Protein AF-A0AAD5RFA2-F1 (afdb_monomer_lite)

Radius of gyration: 20.71 Å; chains: 1; bounding box: 49×54×51 Å

Foldseek 3Di:
DKPDPCVVVVVVVVVVVCVVVVHDDDDQDHAFPVLQVQLVVCVVPVVSFDSHLVGVLCVVQVVLVVVDVVQDPDPQDPDQLEEEEEEQLMSSLVSVVVSVVSHPPRNHHYNYDNNHDDRNDQFFDVNCVPVQFAGPPCQQFDQPHWYWGAHRSRPAIKIWGDPDNRGRGIDTCHPVNVVVVVVVVVVVVCVLVVVPDPDDDDDDDDDPDDDDD

InterPro domains:
  IPR016055 Alpha-D-phosphohexomutase, alpha/beta/alpha I/II/III [SSF53738] (1-69)
  IPR016055 Alpha-D-phosphohexomutase, alpha/beta/alpha I/II/III [SSF53738] (56-162)
  IPR049023 Phosphoacetylglucosamine mutase AMG1, domain II [PF21405] (51-157)

Secondary structure (DSSP, 8-state):
--S-TTHHHHHHHHHHHHHHTT-------S--HHHHHHHHHHHH-GGG--SSHHHHHHHHHHHHHHHHHHH---TT-----EEEEE-TTSTHHHHHHHHHTTSPTTS-EEEEES-SSSTTSS-SHHHHHHH-BPPTT-TT--TT--EEEE-TTS--EEEEEESSTT--BEEEE-HHHHHHHHHHHHHHHHHHTTTT-SS--------------

Structure (mmCIF, N/CA/C/O backbone):
data_AF-A0AAD5RFA2-F1
#
_entry.id   AF-A0AAD5RFA2-F1
#
loop_
_atom_site.group_PDB
_atom_site.id
_atom_site.type_symbol
_atom_site.label_atom_id
_atom_site.label_alt_id
_atom_site.label_comp_id
_atom_site.label_asym_id
_atom_site.label_entity_id
_atom_site.label_seq_id
_atom_site.pdbx_PDB_ins_code
_atom_site.Cartn_x
_atom_site.Cartn_y
_atom_site.Cartn_z
_atom_site.occupancy
_atom_site.B_iso_or_equiv
_atom_site.auth_seq_id
_atom_site.auth_comp_id
_atom_site.auth_asym_id
_atom_site.auth_atom_id
_atom_site.pdbx_PDB_model_num
ATOM 1 N N . MET A 1 1 ? 8.598 1.350 -11.157 1.00 90.62 1 MET A N 1
ATOM 2 C CA . MET A 1 1 ? 9.344 2.364 -10.379 1.00 90.62 1 MET A CA 1
ATOM 3 C C . MET A 1 1 ? 8.394 3.064 -9.420 1.00 90.62 1 MET A C 1
ATOM 5 O O . MET A 1 1 ? 7.189 3.014 -9.661 1.00 90.62 1 MET A O 1
ATOM 9 N N . ASP A 1 2 ? 8.929 3.699 -8.378 1.00 91.88 2 ASP A N 1
ATOM 10 C CA . ASP A 1 2 ? 8.192 4.628 -7.512 1.00 91.88 2 ASP A CA 1
ATOM 11 C C . ASP A 1 2 ? 8.105 6.034 -8.152 1.00 91.88 2 ASP A C 1
ATOM 13 O O . ASP A 1 2 ? 8.408 6.203 -9.335 1.00 91.88 2 ASP A O 1
ATOM 17 N N . SER A 1 3 ? 7.661 7.038 -7.390 1.00 91.94 3 SER A N 1
ATOM 18 C CA . SER A 1 3 ? 7.464 8.421 -7.849 1.00 91.94 3 SER A CA 1
ATOM 19 C C . SER A 1 3 ? 8.717 9.309 -7.800 1.00 91.94 3 SER A C 1
ATOM 21 O O . SER A 1 3 ? 8.601 10.523 -7.967 1.00 91.94 3 SER A O 1
ATOM 23 N N . ARG A 1 4 ? 9.919 8.759 -7.578 1.00 93.06 4 ARG A N 1
ATOM 24 C CA . ARG A 1 4 ? 11.151 9.567 -7.522 1.00 93.06 4 ARG A CA 1
ATOM 25 C C . ARG A 1 4 ? 11.485 10.194 -8.875 1.00 93.06 4 ARG A C 1
ATOM 27 O O . ARG A 1 4 ? 11.392 9.542 -9.913 1.00 93.06 4 ARG A O 1
ATOM 34 N N . GLU A 1 5 ? 12.009 11.420 -8.844 1.00 92.00 5 GLU A N 1
ATOM 35 C CA . GLU A 1 5 ? 12.438 12.167 -10.039 1.00 92.00 5 GLU A CA 1
ATOM 36 C C . GLU A 1 5 ? 13.518 11.431 -10.850 1.00 92.00 5 GLU A C 1
ATOM 38 O O . GLU A 1 5 ? 13.501 11.446 -12.078 1.00 92.00 5 GLU A O 1
ATOM 43 N N . SER A 1 6 ? 14.429 10.717 -10.181 1.00 93.88 6 SER A N 1
ATOM 44 C CA . SER A 1 6 ? 15.468 9.916 -10.841 1.00 93.88 6 SER A CA 1
ATOM 45 C C . SER A 1 6 ? 14.949 8.613 -11.466 1.00 93.88 6 SER A C 1
ATOM 47 O O . SER A 1 6 ? 15.670 7.978 -12.240 1.00 93.88 6 SER A O 1
ATOM 49 N N . GLY A 1 7 ? 13.711 8.208 -11.163 1.00 93.06 7 GLY A N 1
ATOM 50 C CA . GLY A 1 7 ? 13.114 6.941 -11.585 1.00 93.06 7 GLY A CA 1
ATOM 51 C C . GLY A 1 7 ? 13.158 6.700 -13.100 1.00 93.06 7 GLY A C 1
ATOM 52 O O . GLY A 1 7 ? 13.679 5.661 -13.515 1.00 93.06 7 GLY A O 1
ATOM 53 N N . PRO A 1 8 ? 12.685 7.639 -13.946 1.00 93.75 8 PRO A N 1
ATOM 54 C CA . PRO A 1 8 ? 12.735 7.496 -15.401 1.00 93.75 8 PRO A CA 1
ATOM 55 C C . PRO A 1 8 ? 14.154 7.285 -15.943 1.00 93.75 8 PRO A C 1
ATOM 57 O O . PRO A 1 8 ? 14.366 6.419 -16.789 1.00 93.75 8 PRO A O 1
ATOM 60 N N . HIS A 1 9 ? 15.136 8.029 -15.426 1.00 95.44 9 HIS A N 1
ATOM 61 C CA . HIS A 1 9 ? 16.527 7.917 -15.869 1.00 95.44 9 HIS A CA 1
ATOM 62 C C . HIS A 1 9 ? 17.132 6.552 -15.511 1.00 95.44 9 HIS A C 1
ATOM 64 O O . HIS A 1 9 ? 17.751 5.902 -16.352 1.00 95.44 9 HIS A O 1
ATOM 70 N N . LEU A 1 10 ? 16.909 6.081 -14.279 1.00 95.94 10 LEU A N 1
ATOM 71 C CA . LEU A 1 10 ? 17.396 4.774 -13.831 1.00 95.94 10 LEU A CA 1
ATOM 72 C C . LEU A 1 10 ? 16.722 3.617 -14.575 1.00 95.94 10 LEU A C 1
ATOM 74 O O . LEU A 1 10 ? 17.365 2.609 -14.866 1.00 95.94 10 LEU A O 1
ATOM 78 N N . MET A 1 11 ? 15.442 3.762 -14.915 1.00 94.19 11 MET A N 1
ATOM 79 C CA . MET A 1 11 ? 14.722 2.773 -15.711 1.00 94.19 11 MET A CA 1
ATOM 80 C C . MET A 1 11 ? 15.290 2.662 -17.126 1.00 94.19 11 MET A C 1
ATOM 82 O O . MET A 1 11 ? 15.461 1.554 -17.627 1.00 94.19 11 MET A O 1
ATOM 86 N N . GLU A 1 12 ? 15.623 3.792 -17.744 1.00 94.12 12 GLU A N 1
ATOM 87 C CA . GLU A 1 12 ? 16.235 3.824 -19.070 1.00 94.12 12 GLU A CA 1
ATOM 88 C C . GLU A 1 12 ? 17.640 3.206 -19.062 1.00 94.12 12 GLU A C 1
ATOM 90 O O . GLU A 1 12 ? 17.985 2.417 -19.942 1.00 94.12 12 GLU A O 1
ATOM 95 N N . ALA A 1 13 ? 18.430 3.469 -18.018 1.00 95.81 13 ALA A N 1
ATOM 96 C CA . ALA A 1 13 ? 19.723 2.814 -17.832 1.00 95.81 13 ALA A CA 1
ATOM 97 C C . ALA A 1 13 ? 19.581 1.285 -17.676 1.00 95.81 13 ALA A C 1
ATOM 99 O O . ALA A 1 13 ? 20.324 0.523 -18.299 1.00 95.81 13 ALA A O 1
ATOM 100 N N . ALA A 1 14 ? 18.601 0.820 -16.891 1.00 95.00 14 ALA A N 1
ATOM 101 C CA . ALA A 1 14 ? 18.314 -0.607 -16.736 1.00 95.00 14 ALA A CA 1
ATOM 102 C C . ALA A 1 14 ? 17.855 -1.253 -18.056 1.00 95.00 14 ALA A C 1
ATOM 104 O O . ALA A 1 14 ? 18.281 -2.363 -18.381 1.00 95.00 14 ALA A O 1
ATOM 105 N N . ARG A 1 15 ? 17.036 -0.537 -18.839 1.00 95.06 15 ARG A N 1
ATOM 106 C CA . ARG A 1 15 ? 16.590 -0.934 -20.181 1.00 95.06 15 ARG A CA 1
ATOM 107 C C . ARG A 1 15 ? 17.779 -1.156 -21.114 1.00 95.06 15 ARG A C 1
ATOM 109 O O . ARG A 1 15 ? 17.914 -2.238 -21.680 1.00 95.06 15 ARG A O 1
ATOM 116 N N . ALA A 1 16 ? 18.666 -0.167 -21.216 1.00 96.06 16 ALA A N 1
ATOM 117 C CA . ALA A 1 16 ? 19.859 -0.239 -22.056 1.00 96.06 16 ALA A CA 1
ATOM 118 C C . ALA A 1 16 ? 20.776 -1.412 -21.659 1.00 96.06 16 ALA A C 1
ATOM 120 O O . ALA A 1 16 ? 21.293 -2.120 -22.523 1.00 96.06 16 ALA A O 1
ATOM 121 N N . GLY A 1 17 ? 20.935 -1.665 -20.354 1.00 97.12 17 GLY A N 1
ATOM 122 C CA . GLY A 1 17 ? 21.684 -2.820 -19.853 1.00 97.12 17 GLY A CA 1
ATOM 123 C C . GLY A 1 17 ? 21.062 -4.163 -20.253 1.00 97.12 17 GLY A C 1
ATOM 124 O O . GLY A 1 17 ? 21.775 -5.056 -20.708 1.00 97.12 17 GLY A O 1
ATOM 125 N N . ALA A 1 18 ? 19.739 -4.309 -20.133 1.00 96.25 18 ALA A N 1
ATOM 126 C CA . ALA A 1 18 ? 19.036 -5.529 -20.537 1.00 96.25 18 ALA A CA 1
ATOM 127 C C . ALA A 1 18 ? 19.159 -5.795 -22.048 1.00 96.25 18 ALA A C 1
ATOM 129 O O . ALA A 1 18 ? 19.391 -6.935 -22.454 1.00 96.25 18 ALA A O 1
ATOM 130 N N . GLU A 1 19 ? 19.068 -4.744 -22.868 1.00 95.88 19 GLU A N 1
ATOM 131 C CA . GLU A 1 19 ? 19.229 -4.831 -24.324 1.00 95.88 19 GLU A CA 1
ATOM 132 C C . GLU A 1 19 ? 20.629 -5.273 -24.730 1.00 95.88 19 GLU A C 1
ATOM 134 O O . GLU A 1 19 ? 20.769 -6.166 -25.564 1.00 95.88 19 GLU A O 1
ATOM 139 N N . LEU A 1 20 ? 21.660 -4.714 -24.093 1.00 97.38 20 LEU A N 1
ATOM 140 C CA . LEU A 1 20 ? 23.050 -5.091 -24.347 1.00 97.38 20 LEU A CA 1
ATOM 141 C C . LEU A 1 20 ? 23.318 -6.570 -24.027 1.00 97.38 20 LEU A C 1
ATOM 143 O O . LEU A 1 20 ? 24.134 -7.210 -24.686 1.00 97.38 20 LEU A O 1
ATOM 147 N N . MET A 1 21 ? 22.596 -7.126 -23.053 1.00 96.94 21 MET A N 1
ATOM 148 C CA . MET A 1 21 ? 22.679 -8.536 -22.667 1.00 96.94 21 MET A CA 1
ATOM 149 C C . MET A 1 21 ? 21.740 -9.452 -23.472 1.00 96.94 21 MET A C 1
ATOM 151 O O . MET A 1 21 ? 21.732 -10.661 -23.244 1.00 96.94 21 MET A O 1
ATOM 155 N N . GLY A 1 22 ? 20.927 -8.909 -24.386 1.00 96.44 22 GLY A N 1
ATOM 156 C CA . GLY A 1 22 ? 19.940 -9.676 -25.153 1.00 96.44 22 GLY A CA 1
ATOM 157 C C . GLY A 1 22 ? 18.809 -10.269 -24.301 1.00 96.44 22 GLY A C 1
ATOM 158 O O . GLY A 1 22 ? 18.196 -11.266 -24.688 1.00 96.44 22 GLY A O 1
ATOM 159 N N . VAL A 1 23 ? 18.534 -9.690 -23.127 1.00 96.62 23 VAL A N 1
ATOM 160 C CA . VAL A 1 23 ? 17.511 -10.173 -22.190 1.00 96.62 23 VAL A CA 1
ATOM 161 C C . VAL A 1 23 ? 16.176 -9.487 -22.475 1.00 96.62 23 VAL A C 1
ATOM 163 O O . VAL A 1 23 ? 16.097 -8.267 -22.605 1.00 96.62 23 VAL A O 1
ATOM 166 N N . ARG A 1 24 ? 15.094 -10.273 -22.537 1.00 94.19 24 ARG A N 1
ATOM 167 C CA . ARG A 1 24 ? 13.733 -9.729 -22.649 1.00 94.19 24 ARG A CA 1
ATOM 168 C C . ARG A 1 24 ? 13.340 -9.027 -21.352 1.00 94.19 24 ARG A C 1
ATOM 170 O O . ARG A 1 24 ? 13.506 -9.592 -20.274 1.00 94.19 24 ARG A O 1
ATOM 177 N N . TYR A 1 25 ? 12.762 -7.840 -21.472 1.00 93.25 25 TYR A N 1
ATOM 178 C CA . TYR A 1 25 ? 12.268 -7.054 -20.347 1.00 93.25 25 TYR A CA 1
ATOM 179 C C . TYR A 1 25 ? 10.862 -6.527 -20.636 1.00 93.25 25 TYR A C 1
ATOM 181 O O . TYR A 1 25 ? 10.436 -6.436 -21.786 1.00 93.25 25 TYR A O 1
ATOM 189 N N . GLU A 1 26 ? 10.154 -6.155 -19.575 1.00 93.62 26 GLU A N 1
ATOM 190 C CA . GLU A 1 26 ? 8.859 -5.489 -19.655 1.00 93.62 26 GLU A CA 1
ATOM 191 C C . GLU A 1 26 ? 8.827 -4.316 -18.680 1.00 93.62 26 GLU A C 1
ATOM 193 O O . GLU A 1 26 ? 9.252 -4.429 -17.529 1.00 93.62 26 GLU A O 1
ATOM 198 N N . ASN A 1 27 ? 8.312 -3.185 -19.150 1.00 92.81 27 ASN A N 1
ATOM 199 C CA . ASN A 1 27 ? 8.162 -1.984 -18.349 1.00 92.81 27 ASN A CA 1
ATOM 200 C C . ASN A 1 27 ? 6.706 -1.842 -17.892 1.00 92.81 27 ASN A C 1
ATOM 202 O O . ASN A 1 27 ? 5.809 -1.677 -18.715 1.00 92.81 27 ASN A O 1
ATOM 206 N N . HIS A 1 28 ? 6.487 -1.862 -16.579 1.00 94.31 28 HIS A N 1
ATOM 207 C CA . HIS A 1 28 ? 5.166 -1.678 -15.972 1.00 94.31 28 HIS A CA 1
ATOM 208 C C . HIS A 1 28 ? 4.945 -0.266 -15.393 1.00 94.31 28 HIS A C 1
ATOM 210 O O . HIS A 1 28 ? 3.941 -0.014 -14.732 1.00 94.31 28 HIS A O 1
ATOM 216 N N . GLY A 1 29 ? 5.867 0.671 -15.635 1.00 94.00 29 GLY A N 1
ATOM 217 C CA . GLY A 1 29 ? 5.733 2.073 -15.245 1.00 94.00 29 GLY A CA 1
ATOM 218 C C . GLY A 1 29 ? 5.739 2.299 -13.730 1.00 94.00 29 GLY A C 1
ATOM 219 O O . GLY A 1 29 ? 6.558 1.733 -12.998 1.00 94.00 29 GLY A O 1
ATOM 220 N N . LEU A 1 30 ? 4.854 3.188 -13.269 1.00 95.81 30 LEU A N 1
ATOM 221 C CA . LEU A 1 30 ? 4.674 3.519 -11.854 1.00 95.81 30 LEU A CA 1
ATOM 222 C C . LEU A 1 30 ? 3.892 2.414 -11.149 1.00 95.81 30 LEU A C 1
ATOM 224 O O . LEU A 1 30 ? 2.744 2.174 -11.511 1.00 95.81 30 LEU A O 1
ATOM 228 N N . LEU A 1 31 ? 4.470 1.800 -10.121 1.00 97.56 31 LEU A N 1
ATOM 229 C CA . LEU A 1 31 ? 3.855 0.751 -9.303 1.00 97.56 31 LEU A CA 1
ATOM 230 C C . LEU A 1 31 ? 4.336 0.876 -7.859 1.00 97.56 31 LEU A C 1
ATOM 232 O O . LEU A 1 31 ? 5.453 1.337 -7.630 1.00 97.56 31 LEU A O 1
ATOM 236 N N . THR A 1 32 ? 3.529 0.414 -6.906 1.00 98.38 32 THR A N 1
ATOM 237 C CA . THR A 1 32 ? 4.051 0.105 -5.567 1.00 98.38 32 THR A CA 1
ATOM 238 C C . THR A 1 32 ? 4.997 -1.097 -5.637 1.00 98.38 32 THR A C 1
ATOM 240 O O . THR A 1 32 ? 4.903 -1.928 -6.553 1.00 98.38 32 THR A O 1
ATOM 243 N N . THR A 1 33 ? 5.882 -1.242 -4.652 1.00 98.38 33 THR A N 1
ATOM 244 C CA . THR A 1 33 ? 6.754 -2.425 -4.555 1.00 98.38 33 THR A CA 1
ATOM 245 C C . THR A 1 33 ? 5.942 -3.734 -4.480 1.00 98.38 33 THR A C 1
ATOM 247 O O . THR A 1 33 ? 6.222 -4.652 -5.263 1.00 98.38 33 THR A O 1
ATOM 250 N N . PRO A 1 34 ? 4.854 -3.831 -3.681 1.00 98.50 34 PRO A N 1
ATOM 251 C CA . PRO A 1 34 ? 3.978 -5.007 -3.684 1.00 98.50 34 PRO A CA 1
ATOM 252 C C . PRO A 1 34 ? 3.315 -5.316 -5.035 1.00 98.50 34 PRO A C 1
ATOM 254 O O . PRO A 1 34 ? 3.185 -6.489 -5.392 1.00 98.50 34 PRO A O 1
ATOM 257 N N . GLN A 1 35 ? 2.917 -4.302 -5.814 1.00 98.56 35 GLN A N 1
ATOM 258 C CA . GLN A 1 35 ? 2.332 -4.513 -7.145 1.00 98.56 35 GLN A CA 1
ATOM 259 C C . GLN A 1 35 ? 3.342 -5.144 -8.114 1.00 98.56 35 GLN A C 1
ATOM 261 O O . GLN A 1 35 ? 2.993 -6.069 -8.850 1.00 98.56 35 GLN A O 1
ATOM 266 N N . LEU A 1 36 ? 4.603 -4.694 -8.093 1.00 98.31 36 LEU A N 1
ATOM 267 C CA . LEU A 1 36 ? 5.657 -5.293 -8.916 1.00 98.31 36 LEU A CA 1
ATOM 268 C C . LEU A 1 36 ? 5.912 -6.754 -8.515 1.00 98.31 36 LEU A C 1
ATOM 270 O O . LEU A 1 36 ? 5.955 -7.629 -9.381 1.00 98.31 36 LEU A O 1
ATOM 274 N N . HIS A 1 37 ? 6.010 -7.035 -7.211 1.00 98.50 37 HIS A N 1
ATOM 275 C CA . HIS A 1 37 ? 6.161 -8.400 -6.694 1.00 98.50 37 HIS A CA 1
ATOM 276 C C . HIS A 1 37 ? 4.997 -9.312 -7.106 1.00 98.50 37 HIS A C 1
ATOM 278 O O . HIS A 1 37 ? 5.217 -10.462 -7.489 1.00 98.50 37 HIS A O 1
ATOM 284 N N . TYR A 1 38 ? 3.763 -8.802 -7.064 1.00 98.62 38 TYR A N 1
ATOM 285 C CA . TYR A 1 38 ? 2.581 -9.527 -7.522 1.00 98.62 38 TYR A CA 1
ATOM 286 C C . TYR A 1 38 ? 2.683 -9.905 -9.006 1.00 98.62 38 TYR A C 1
ATOM 288 O O . TYR A 1 38 ? 2.518 -11.076 -9.346 1.00 98.62 38 TYR A O 1
ATOM 296 N N . ILE A 1 39 ? 3.012 -8.947 -9.880 1.00 98.56 39 ILE A N 1
ATOM 297 C CA . ILE A 1 39 ? 3.123 -9.183 -11.327 1.00 98.56 39 ILE A CA 1
ATOM 298 C C . ILE A 1 39 ? 4.210 -10.219 -11.623 1.00 98.56 39 ILE A C 1
ATOM 300 O O . ILE A 1 39 ? 3.966 -11.170 -12.367 1.00 98.56 39 ILE A O 1
ATOM 304 N N . VAL A 1 40 ? 5.390 -10.081 -11.008 1.00 98.25 40 VAL A N 1
ATOM 305 C CA . VAL A 1 40 ? 6.489 -11.047 -11.164 1.00 98.25 40 VAL A CA 1
ATOM 306 C C . VAL A 1 40 ? 6.050 -12.442 -10.721 1.00 98.25 40 VAL A C 1
ATOM 308 O O . VAL A 1 40 ? 6.310 -13.416 -11.430 1.00 98.25 40 VAL A O 1
ATOM 311 N N . ARG A 1 41 ? 5.341 -12.559 -9.591 1.00 98.44 41 ARG A N 1
ATOM 312 C CA . ARG A 1 41 ? 4.820 -13.847 -9.123 1.00 98.44 41 ARG A CA 1
ATOM 313 C C . ARG A 1 41 ? 3.825 -14.454 -10.109 1.00 98.44 41 ARG A C 1
ATOM 315 O O . ARG A 1 41 ? 4.005 -15.607 -10.472 1.00 98.44 41 ARG A O 1
ATOM 322 N N . CYS A 1 42 ? 2.834 -13.698 -10.577 1.00 98.31 42 CYS A N 1
ATOM 323 C CA . CYS A 1 42 ? 1.834 -14.193 -11.528 1.00 98.31 42 CYS A CA 1
ATOM 324 C C . CYS A 1 42 ? 2.441 -14.621 -12.873 1.00 98.31 42 CYS A C 1
ATOM 326 O O . CYS A 1 42 ? 1.950 -15.555 -13.498 1.00 98.31 42 CYS A O 1
ATOM 328 N N . LYS A 1 43 ? 3.527 -13.977 -13.323 1.00 97.62 43 LYS A N 1
ATOM 329 C CA . LYS A 1 43 ? 4.236 -14.404 -14.542 1.00 97.62 43 LYS A CA 1
ATOM 330 C C . LYS A 1 43 ? 4.935 -15.750 -14.393 1.00 97.62 43 LYS A C 1
ATOM 332 O O . LYS A 1 43 ? 5.005 -16.501 -15.358 1.00 97.62 43 LYS A O 1
ATOM 337 N N . ASN A 1 44 ? 5.466 -16.036 -13.207 1.00 98.06 44 ASN A N 1
ATOM 338 C CA . ASN A 1 44 ? 6.143 -17.303 -12.921 1.00 98.06 44 ASN A CA 1
ATOM 339 C C . ASN A 1 44 ? 5.167 -18.402 -12.471 1.00 98.06 44 ASN A C 1
ATOM 341 O O . ASN A 1 44 ? 5.450 -19.583 -12.640 1.00 98.06 44 ASN A O 1
ATOM 345 N N . ASP A 1 45 ? 4.020 -18.012 -11.921 1.00 98.06 45 ASP A N 1
ATOM 346 C CA . ASP A 1 45 ? 2.944 -18.891 -11.479 1.00 98.06 45 ASP A CA 1
ATOM 347 C C . ASP A 1 45 ? 1.579 -18.278 -11.849 1.00 98.06 45 ASP A C 1
ATOM 349 O O . ASP A 1 45 ? 0.983 -17.549 -11.045 1.00 98.06 45 ASP A O 1
ATOM 353 N N . PRO A 1 46 ? 1.054 -18.580 -13.054 1.00 96.62 46 PRO A N 1
ATOM 354 C CA . PRO A 1 46 ? -0.242 -18.072 -13.503 1.00 96.62 46 PRO A CA 1
ATOM 355 C C . PRO A 1 46 ? -1.420 -18.508 -12.624 1.00 96.62 46 PRO A C 1
ATOM 357 O O . PRO A 1 46 ? -2.469 -17.868 -12.654 1.00 96.62 46 PRO A O 1
ATOM 360 N N . SER A 1 47 ? -1.269 -19.565 -11.811 1.00 97.56 47 SER A N 1
ATOM 361 C CA . SER A 1 47 ? -2.314 -19.979 -10.864 1.00 97.56 47 SER A CA 1
ATOM 362 C C . SER A 1 47 ? -2.495 -18.977 -9.722 1.00 97.56 47 SER A C 1
ATOM 364 O O . SER A 1 47 ? -3.550 -18.930 -9.087 1.00 97.56 47 SER A O 1
ATOM 366 N N . PHE A 1 48 ? -1.487 -18.130 -9.479 1.00 97.75 48 PHE A N 1
ATOM 367 C CA . PHE A 1 48 ? -1.583 -17.078 -8.484 1.00 97.75 48 PHE A CA 1
ATOM 368 C C . PHE A 1 48 ? -2.542 -15.964 -8.918 1.00 97.75 48 PHE A C 1
ATOM 370 O O . PHE A 1 48 ? -3.182 -15.367 -8.053 1.00 97.75 48 PHE A O 1
ATOM 377 N N . GLY A 1 49 ? -2.675 -15.668 -10.210 1.00 97.50 49 GLY A N 1
ATOM 378 C CA . GLY A 1 49 ? -3.596 -14.645 -10.704 1.00 97.50 49 GLY A CA 1
ATOM 379 C C . GLY A 1 49 ? -3.153 -14.016 -12.019 1.00 97.50 49 GLY A C 1
ATOM 380 O O . GLY A 1 49 ? -2.149 -14.397 -12.616 1.00 97.50 49 GLY A O 1
ATOM 381 N N . GLU A 1 50 ? -3.904 -13.014 -12.466 1.00 98.06 50 GLU A N 1
ATOM 382 C CA . GLU A 1 50 ? -3.580 -12.270 -13.680 1.00 98.06 50 GLU A CA 1
ATOM 383 C C . GLU A 1 50 ? -2.367 -11.358 -13.442 1.00 98.06 50 GLU A C 1
ATOM 385 O O . GLU A 1 50 ? -2.352 -10.580 -12.487 1.00 98.06 50 GLU A O 1
ATOM 390 N N . ALA A 1 51 ? -1.349 -11.440 -14.304 1.00 98.00 51 ALA A N 1
ATOM 391 C CA . ALA A 1 51 ? -0.081 -10.715 -14.182 1.00 98.00 51 ALA A CA 1
ATOM 392 C C . ALA A 1 51 ? -0.156 -9.243 -14.631 1.00 98.00 51 ALA A C 1
ATOM 394 O O . ALA A 1 51 ? 0.701 -8.754 -15.370 1.00 98.00 51 ALA A O 1
ATOM 395 N N . THR A 1 52 ? -1.191 -8.534 -14.191 1.00 97.81 52 THR A N 1
ATOM 396 C CA . THR A 1 52 ? -1.450 -7.133 -14.529 1.00 97.81 52 THR A CA 1
ATOM 397 C C . THR A 1 52 ? -1.728 -6.320 -13.271 1.00 97.81 52 THR A C 1
ATOM 399 O O . THR A 1 52 ? -2.041 -6.856 -12.206 1.00 97.81 52 THR A O 1
ATOM 402 N N . GLU A 1 53 ? -1.635 -4.997 -13.387 1.00 97.56 53 GLU A N 1
ATOM 403 C CA . GLU A 1 53 ? -2.037 -4.100 -12.304 1.00 97.56 53 GLU A CA 1
ATOM 404 C C . GLU A 1 53 ? -3.533 -4.254 -11.966 1.00 97.56 53 GLU A C 1
ATOM 406 O O . GLU A 1 53 ? -3.917 -4.265 -10.799 1.00 97.56 53 GLU A O 1
ATOM 411 N N . MET A 1 54 ? -4.372 -4.459 -12.983 1.00 98.00 54 MET A N 1
ATOM 412 C CA . MET A 1 54 ? -5.797 -4.741 -12.803 1.00 98.00 54 MET A CA 1
ATOM 413 C C . MET A 1 54 ? -6.032 -6.061 -12.067 1.00 98.00 54 MET A C 1
ATOM 415 O O . MET A 1 54 ? -6.854 -6.110 -11.153 1.00 98.00 54 MET A O 1
ATOM 419 N N . GLY A 1 55 ? -5.257 -7.100 -12.392 1.00 98.06 55 GLY A N 1
ATOM 420 C CA . GLY A 1 55 ? -5.274 -8.374 -11.679 1.00 98.06 55 GLY A CA 1
ATOM 421 C C . GLY A 1 55 ? -4.959 -8.225 -10.189 1.00 98.06 55 GLY A C 1
ATOM 422 O O . GLY A 1 55 ? -5.615 -8.853 -9.358 1.00 98.06 55 GLY A O 1
ATOM 423 N N . TYR A 1 56 ? -4.013 -7.346 -9.835 1.00 98.56 56 TYR A N 1
ATOM 424 C CA . TYR A 1 56 ? -3.714 -7.019 -8.438 1.00 98.56 56 TYR A CA 1
ATOM 425 C C . TYR A 1 56 ? -4.936 -6.421 -7.729 1.00 98.56 56 TYR A C 1
ATOM 427 O O . TYR A 1 56 ? -5.321 -6.897 -6.660 1.00 98.56 56 TYR A O 1
ATOM 435 N N . TYR A 1 57 ? -5.574 -5.409 -8.330 1.00 98.31 57 TYR A N 1
ATOM 436 C CA . TYR A 1 57 ? -6.756 -4.771 -7.744 1.00 98.31 57 TYR A CA 1
ATOM 437 C C . TYR A 1 57 ? -7.922 -5.742 -7.583 1.00 98.31 57 TYR A C 1
ATOM 439 O O . TYR A 1 57 ? -8.502 -5.819 -6.497 1.00 98.31 57 TYR A O 1
ATOM 447 N N . ALA A 1 58 ? -8.230 -6.520 -8.622 1.00 97.81 58 ALA A N 1
ATOM 448 C CA . ALA A 1 58 ? -9.291 -7.518 -8.578 1.00 97.81 58 ALA A CA 1
ATOM 449 C C . ALA A 1 58 ? -9.032 -8.538 -7.464 1.00 97.81 58 ALA A C 1
ATOM 451 O O . ALA A 1 58 ? -9.866 -8.719 -6.581 1.00 97.81 58 ALA A O 1
ATOM 452 N N . LYS A 1 59 ? -7.827 -9.120 -7.413 1.00 97.88 59 LYS A N 1
ATOM 453 C CA . LYS A 1 59 ? -7.489 -10.141 -6.417 1.00 97.88 59 LYS A CA 1
ATOM 454 C C . LYS A 1 59 ? -7.617 -9.637 -4.978 1.00 97.88 59 LYS A C 1
ATOM 456 O O . LYS A 1 59 ? -8.182 -10.337 -4.136 1.00 97.88 59 LYS A O 1
ATOM 461 N N . ILE A 1 60 ? -7.077 -8.453 -4.680 1.00 97.56 60 ILE A N 1
ATOM 462 C CA . ILE A 1 60 ? -7.115 -7.894 -3.322 1.00 97.56 60 ILE A CA 1
ATOM 463 C C . ILE A 1 60 ? -8.544 -7.508 -2.932 1.00 97.56 60 ILE A C 1
ATOM 465 O O . ILE A 1 60 ? -8.988 -7.836 -1.831 1.00 97.56 60 ILE A O 1
ATOM 469 N N . THR A 1 61 ? -9.284 -6.849 -3.825 1.00 96.94 61 THR A N 1
ATOM 470 C CA . THR A 1 61 ? -10.648 -6.406 -3.511 1.00 96.94 61 THR A CA 1
ATOM 471 C C . THR A 1 61 ? -11.642 -7.560 -3.432 1.00 96.94 61 THR A C 1
ATOM 473 O O . THR A 1 61 ? -12.504 -7.538 -2.558 1.00 96.94 61 THR A O 1
ATOM 476 N N . ASP A 1 62 ? -11.491 -8.613 -4.236 1.00 96.75 62 ASP A N 1
ATOM 477 C CA . ASP A 1 62 ? -12.319 -9.819 -4.137 1.00 96.75 62 ASP A CA 1
ATOM 478 C C . ASP A 1 62 ? -12.077 -10.573 -2.827 1.00 96.75 62 ASP A C 1
ATOM 480 O O . ASP A 1 62 ? -13.027 -11.015 -2.177 1.00 96.75 62 ASP A O 1
ATOM 484 N N . ALA A 1 63 ? -10.818 -10.686 -2.391 1.00 96.12 63 ALA A N 1
ATOM 485 C CA . ALA A 1 63 ? -10.500 -11.265 -1.088 1.00 96.12 63 ALA A CA 1
ATOM 486 C C . ALA A 1 63 ? -11.101 -10.436 0.060 1.00 96.12 63 ALA A C 1
ATOM 488 O O . ALA A 1 63 ? -11.650 -11.000 1.007 1.00 96.12 63 ALA A O 1
ATOM 489 N N . PHE A 1 64 ? -11.043 -9.105 -0.042 1.00 94.56 64 PHE A N 1
ATOM 490 C CA . PHE A 1 64 ? -11.626 -8.200 0.944 1.00 94.56 64 PHE A CA 1
ATOM 491 C C . PHE A 1 64 ? -13.158 -8.307 1.006 1.00 94.56 64 PHE A C 1
ATOM 493 O O . PHE A 1 64 ? -13.710 -8.426 2.096 1.00 94.56 64 PHE A O 1
ATOM 500 N N . LYS A 1 65 ? -13.848 -8.351 -0.142 1.00 93.44 65 LYS A N 1
ATOM 501 C CA . LYS A 1 65 ? -15.310 -8.548 -0.211 1.00 93.44 65 LYS A CA 1
ATOM 502 C C . LYS A 1 65 ? -15.732 -9.848 0.474 1.00 93.44 65 LYS A C 1
ATOM 504 O O . LYS A 1 65 ? -16.588 -9.824 1.352 1.00 93.44 65 LYS A O 1
ATOM 509 N N . ARG A 1 66 ? -15.053 -10.959 0.167 1.00 93.12 66 ARG A N 1
ATOM 510 C CA . ARG A 1 66 ? -15.304 -12.254 0.825 1.00 93.12 66 ARG A CA 1
ATOM 511 C C . ARG A 1 66 ? -15.072 -12.185 2.334 1.00 93.12 66 ARG A C 1
ATOM 513 O O . ARG A 1 66 ? -15.839 -12.754 3.102 1.00 93.12 66 ARG A O 1
ATOM 520 N N . LEU A 1 67 ? -14.028 -11.480 2.776 1.00 89.62 67 LEU A N 1
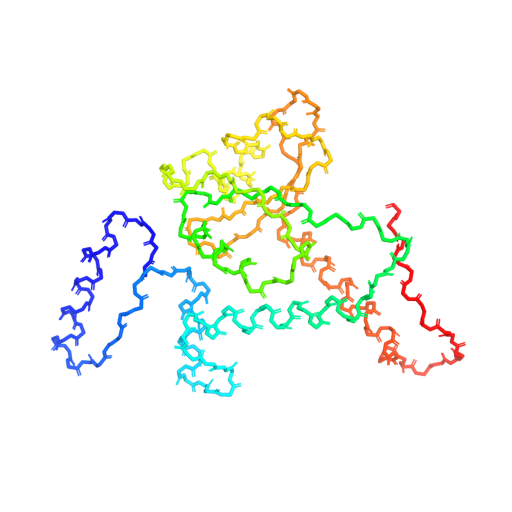ATOM 521 C CA . LEU A 1 67 ? -13.762 -11.283 4.202 1.00 89.62 67 LEU A CA 1
ATOM 522 C C . LEU A 1 67 ? -14.891 -10.504 4.896 1.00 89.62 67 LEU A C 1
ATOM 524 O O . LEU A 1 67 ? -15.239 -10.823 6.032 1.00 89.62 67 LEU A O 1
ATOM 528 N N . MET A 1 68 ? -15.473 -9.503 4.234 1.00 86.38 68 MET A N 1
ATOM 529 C CA . MET A 1 68 ? -16.625 -8.769 4.766 1.00 86.38 68 MET A CA 1
ATOM 530 C C . MET A 1 68 ? -17.873 -9.650 4.855 1.00 86.38 68 MET A C 1
ATOM 532 O O . MET A 1 68 ? -18.533 -9.664 5.891 1.00 86.38 68 MET A O 1
ATOM 536 N N . GLU A 1 69 ? -18.160 -10.426 3.808 1.00 86.06 69 GLU A N 1
ATOM 537 C CA . GLU A 1 69 ? -19.294 -11.360 3.769 1.00 86.06 69 GLU A CA 1
ATOM 538 C C . GLU A 1 69 ? -19.230 -12.388 4.906 1.00 86.06 69 GLU A C 1
ATOM 540 O O . GLU A 1 69 ? -20.236 -12.648 5.562 1.00 86.06 69 GLU A O 1
ATOM 545 N N . LEU A 1 70 ? -18.037 -12.926 5.189 1.00 82.81 70 LEU A N 1
ATOM 546 C CA . LEU A 1 70 ? -17.822 -13.891 6.273 1.00 82.81 70 LEU A CA 1
ATOM 547 C C . LEU A 1 70 ? -18.088 -13.312 7.667 1.00 82.81 70 LEU A C 1
ATOM 549 O O . LEU A 1 70 ? -18.512 -14.042 8.561 1.00 82.81 70 LEU A O 1
ATOM 553 N N . ASN A 1 71 ? -17.814 -12.024 7.868 1.00 74.44 71 ASN A N 1
ATOM 554 C CA . ASN A 1 71 ? -17.971 -11.379 9.171 1.00 74.44 71 ASN A CA 1
ATOM 555 C C . ASN A 1 71 ? -19.393 -10.838 9.404 1.00 74.44 71 ASN A C 1
ATOM 557 O O . ASN A 1 71 ? -19.784 -10.659 10.559 1.00 74.44 71 ASN A O 1
ATOM 561 N N . GLY A 1 72 ? -20.169 -10.638 8.331 1.00 64.75 72 GLY A N 1
ATOM 562 C CA . GLY A 1 72 ? -21.540 -10.130 8.364 1.00 64.75 72 GLY A CA 1
ATOM 563 C C . GLY A 1 72 ? -21.673 -8.714 8.943 1.00 64.75 72 GLY A C 1
ATOM 564 O O . GLY A 1 72 ? -20.748 -8.140 9.519 1.00 64.75 72 GLY A O 1
ATOM 565 N N . GLU A 1 73 ? -22.870 -8.136 8.833 1.00 57.06 73 GLU A N 1
ATOM 566 C CA . GLU A 1 73 ? -23.222 -6.915 9.563 1.00 57.06 73 GLU A CA 1
ATOM 567 C C . GLU A 1 73 ? -23.580 -7.279 11.007 1.00 57.06 73 GLU A C 1
ATOM 569 O O . GLU A 1 73 ? -24.733 -7.529 11.367 1.00 57.06 73 GLU A O 1
ATOM 574 N N . SER A 1 74 ? -22.569 -7.358 11.869 1.00 53.56 74 SER A N 1
ATOM 575 C CA . SER A 1 74 ? -22.814 -7.474 13.303 1.00 53.56 74 SER A CA 1
ATOM 576 C C . SER A 1 74 ? -23.533 -6.209 13.790 1.00 53.56 74 SER A C 1
ATOM 578 O O . SER A 1 74 ? -22.959 -5.121 13.807 1.00 53.56 74 SER A O 1
ATOM 580 N N . LYS A 1 75 ? -24.779 -6.355 14.264 1.00 51.66 75 LYS A N 1
ATOM 581 C CA . LYS A 1 75 ? -25.567 -5.285 14.91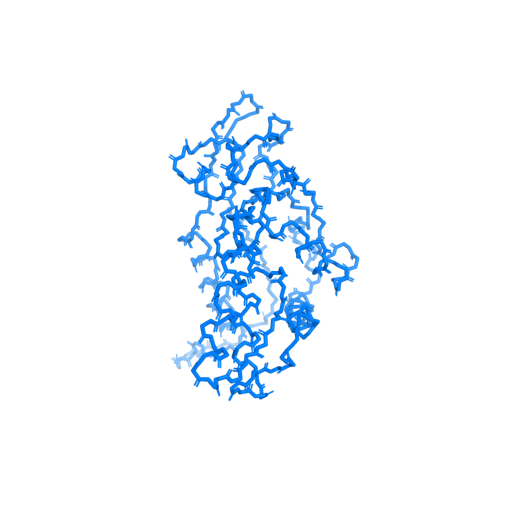7 1.00 51.66 75 LYS A CA 1
ATOM 582 C C . LYS A 1 75 ? -24.903 -4.701 16.180 1.00 51.66 75 LYS A C 1
ATOM 584 O O . LYS A 1 75 ? -25.427 -3.759 16.762 1.00 51.66 75 LYS A O 1
ATOM 589 N N . GLN A 1 76 ? -23.785 -5.277 16.625 1.00 55.84 76 GLN A N 1
ATOM 590 C CA . GLN A 1 76 ? -22.981 -4.845 17.774 1.00 55.84 76 GLN A CA 1
ATOM 591 C C . GLN A 1 76 ? -21.577 -4.369 17.364 1.00 55.84 76 GLN A C 1
ATOM 593 O O . GLN A 1 76 ? -20.747 -4.096 18.226 1.00 55.84 76 GLN A O 1
ATOM 598 N N . SER A 1 77 ? -21.290 -4.288 16.064 1.00 64.12 77 SER A N 1
ATOM 599 C CA . SER A 1 77 ? -19.993 -3.859 15.555 1.00 64.12 77 SER A CA 1
ATOM 600 C C . SER A 1 77 ? -19.798 -2.359 15.758 1.00 64.12 77 SER A C 1
ATOM 602 O O . SER A 1 77 ? -20.561 -1.552 15.233 1.00 64.12 77 SER A O 1
ATOM 604 N N . SER A 1 78 ? -18.739 -1.978 16.472 1.00 69.69 78 SER A N 1
ATOM 605 C CA . SER A 1 78 ? -18.232 -0.601 16.517 1.00 69.69 78 SER A CA 1
ATOM 606 C C . SER A 1 78 ? -17.299 -0.278 15.340 1.00 69.69 78 SER A C 1
ATOM 608 O O . SER A 1 78 ? -16.586 0.728 15.368 1.00 69.69 78 SER A O 1
ATOM 610 N N . TYR A 1 79 ? -17.259 -1.132 14.308 1.00 79.81 79 TYR A N 1
ATOM 611 C CA . TYR A 1 79 ? -16.408 -0.925 13.141 1.00 79.81 79 TYR A CA 1
ATOM 612 C C . TYR A 1 79 ? -16.768 0.380 12.429 1.00 79.81 79 TYR A C 1
ATOM 614 O O . TYR A 1 79 ? -17.881 0.562 11.942 1.00 79.81 79 TYR A O 1
ATOM 622 N N . SER A 1 80 ? -15.782 1.266 12.325 1.00 87.12 80 SER A N 1
ATOM 623 C CA . SER A 1 80 ? -15.856 2.454 11.485 1.00 87.12 80 SER A CA 1
ATOM 624 C C . SER A 1 80 ? -15.101 2.199 10.175 1.00 87.12 80 SER A C 1
ATOM 626 O O . SER A 1 80 ? -13.908 1.862 10.232 1.00 87.12 80 SER A O 1
ATOM 628 N N . PRO A 1 81 ? -15.733 2.392 9.000 1.00 91.25 81 PRO A N 1
ATOM 629 C CA . PRO A 1 81 ? -15.063 2.277 7.705 1.00 91.25 81 PRO A CA 1
ATOM 630 C C . PRO A 1 81 ? -14.162 3.483 7.402 1.00 91.25 81 PRO A C 1
ATOM 632 O O . PRO A 1 81 ? -13.354 3.417 6.480 1.00 91.25 81 PRO A O 1
ATOM 635 N N . ASN A 1 82 ? -14.266 4.569 8.175 1.00 95.25 82 ASN A N 1
ATOM 636 C CA . ASN A 1 82 ? -13.510 5.798 7.946 1.00 95.25 82 ASN A CA 1
ATOM 637 C C . ASN A 1 82 ? -12.031 5.616 8.302 1.00 95.25 82 ASN A C 1
ATOM 639 O O . ASN A 1 82 ? -11.707 5.184 9.408 1.00 95.25 82 ASN A O 1
ATOM 643 N N . LEU A 1 83 ? -11.141 5.968 7.381 1.00 97.38 83 LEU A N 1
ATOM 644 C CA . LEU A 1 83 ? -9.690 5.932 7.539 1.00 97.38 83 LEU A CA 1
ATOM 645 C C . LEU A 1 83 ? -9.098 7.241 7.019 1.00 97.38 83 LEU A C 1
ATOM 647 O O . LEU A 1 83 ? -9.377 7.631 5.890 1.00 97.38 83 LEU A O 1
ATOM 651 N N . ILE A 1 84 ? -8.236 7.883 7.802 1.00 98.25 84 ILE A N 1
ATOM 652 C CA . ILE A 1 84 ? -7.402 8.984 7.312 1.00 98.25 84 ILE A CA 1
ATOM 653 C C . ILE A 1 84 ? -6.039 8.402 6.940 1.00 98.25 84 ILE A C 1
ATOM 655 O O . ILE A 1 84 ? -5.361 7.827 7.791 1.00 98.25 84 ILE A O 1
ATOM 659 N N . LEU A 1 85 ? -5.652 8.511 5.672 1.00 98.56 85 LEU A N 1
ATOM 660 C CA . LEU A 1 85 ? -4.450 7.881 5.136 1.00 98.56 85 LEU A CA 1
ATOM 661 C C . LEU A 1 85 ? -3.429 8.929 4.696 1.00 98.56 85 LEU A C 1
ATOM 663 O O . LEU A 1 85 ? -3.666 9.691 3.762 1.00 98.56 85 LEU A O 1
ATOM 667 N N . ASP A 1 86 ? -2.274 8.905 5.343 1.00 98.56 86 ASP A N 1
ATOM 668 C CA . ASP A 1 86 ? -1.062 9.598 4.930 1.00 98.56 86 ASP A CA 1
ATOM 669 C C . ASP A 1 86 ? -0.335 8.770 3.864 1.00 98.56 86 ASP A C 1
ATOM 671 O O . ASP A 1 86 ? 0.112 7.649 4.121 1.00 98.56 86 ASP A O 1
ATOM 675 N N . CYS A 1 87 ? -0.235 9.315 2.655 1.00 98.19 87 CYS A N 1
ATOM 676 C CA . CYS A 1 87 ? 0.330 8.610 1.509 1.00 98.19 87 CYS A CA 1
ATOM 677 C C . CYS A 1 87 ? 1.816 8.907 1.275 1.00 98.19 87 CYS A C 1
ATOM 679 O O . CYS A 1 87 ? 2.345 8.503 0.239 1.00 98.19 87 CYS A O 1
ATOM 681 N N . ALA A 1 88 ? 2.478 9.605 2.208 1.00 98.00 88 ALA A N 1
ATOM 682 C CA . ALA A 1 88 ? 3.903 9.943 2.157 1.00 98.00 88 ALA A CA 1
ATOM 683 C C . ALA A 1 88 ? 4.353 10.709 0.897 1.00 98.00 88 ALA A C 1
ATOM 685 O O . ALA A 1 88 ? 5.539 10.709 0.560 1.00 98.00 88 ALA A O 1
ATOM 686 N N . ASN A 1 89 ? 3.413 11.326 0.176 1.00 97.62 89 ASN A N 1
ATOM 687 C CA . ASN A 1 89 ? 3.592 11.876 -1.170 1.00 97.62 89 ASN A CA 1
ATOM 688 C C . ASN A 1 89 ? 4.177 10.850 -2.167 1.00 97.62 89 ASN A C 1
ATOM 690 O O . ASN A 1 89 ? 4.932 11.177 -3.085 1.00 97.62 89 ASN A O 1
ATOM 694 N N . GLY A 1 90 ? 3.885 9.570 -1.929 1.00 96.75 90 GLY A N 1
ATOM 695 C CA . GLY A 1 90 ? 4.426 8.431 -2.652 1.00 96.75 90 GLY A CA 1
ATOM 696 C C . GLY A 1 90 ? 3.473 7.855 -3.692 1.00 96.75 90 GLY A C 1
ATOM 697 O O . GLY A 1 90 ? 2.307 8.237 -3.819 1.00 96.75 90 GLY A O 1
ATOM 698 N N . VAL A 1 91 ? 3.957 6.840 -4.412 1.00 97.38 91 VAL A N 1
ATOM 699 C CA . VAL A 1 91 ? 3.166 6.138 -5.439 1.00 97.38 91 VAL A CA 1
ATOM 700 C C . VAL A 1 91 ? 1.901 5.492 -4.852 1.00 97.38 91 VAL A C 1
ATOM 702 O O . VAL A 1 91 ? 0.896 5.356 -5.552 1.00 97.38 91 VAL A O 1
ATOM 705 N N . GLY A 1 92 ? 1.910 5.166 -3.553 1.00 97.75 92 GLY A N 1
ATOM 706 C CA . GLY A 1 92 ? 0.775 4.601 -2.823 1.00 97.75 92 GLY A CA 1
ATOM 707 C C . GLY A 1 92 ? -0.519 5.416 -2.922 1.00 97.75 92 GLY A C 1
ATOM 708 O O . GLY A 1 92 ? -1.585 4.807 -3.014 1.00 97.75 92 GLY A O 1
ATOM 709 N N . ALA A 1 93 ? -0.451 6.754 -2.998 1.00 97.38 93 ALA A N 1
ATOM 710 C CA . ALA A 1 93 ? -1.631 7.626 -3.084 1.00 97.38 93 ALA A CA 1
ATOM 711 C C . ALA A 1 93 ? -2.525 7.256 -4.278 1.00 97.38 93 ALA A C 1
ATOM 713 O O . ALA A 1 93 ? -3.677 6.833 -4.134 1.00 97.38 93 ALA A O 1
ATOM 714 N N . LYS A 1 94 ? -1.946 7.324 -5.484 1.00 97.06 94 LYS A N 1
ATOM 715 C CA . LYS A 1 94 ? -2.637 7.012 -6.740 1.00 97.06 94 LYS A CA 1
ATOM 716 C C . LYS A 1 94 ? -3.129 5.567 -6.764 1.00 97.06 94 LYS A C 1
ATOM 718 O O . LYS A 1 94 ? -4.232 5.292 -7.236 1.00 97.06 94 LYS A O 1
ATOM 723 N N . LYS A 1 95 ? -2.316 4.634 -6.260 1.00 97.81 95 LYS A N 1
ATOM 724 C CA . LYS A 1 95 ? -2.611 3.198 -6.326 1.00 97.81 95 LYS A CA 1
ATOM 725 C C . LYS A 1 95 ? -3.716 2.788 -5.360 1.00 97.81 95 LYS A C 1
ATOM 727 O O . LYS A 1 95 ? -4.554 1.971 -5.733 1.00 97.81 95 LYS A O 1
ATOM 732 N N . MET A 1 96 ? -3.769 3.392 -4.177 1.00 97.56 96 MET A N 1
ATOM 733 C CA . MET A 1 96 ? -4.839 3.166 -3.212 1.00 97.56 96 MET A CA 1
ATOM 734 C C . MET A 1 96 ? -6.159 3.798 -3.672 1.00 97.56 96 MET A C 1
ATOM 736 O O . MET A 1 96 ? -7.200 3.160 -3.552 1.00 97.56 96 MET A O 1
ATOM 740 N N . ARG A 1 97 ? -6.136 4.988 -4.295 1.00 96.75 97 ARG A N 1
ATOM 741 C CA . ARG A 1 97 ? -7.336 5.569 -4.930 1.00 96.75 97 ARG A CA 1
ATOM 742 C C . ARG A 1 97 ? -7.941 4.647 -5.981 1.00 96.75 97 ARG A C 1
ATOM 744 O O . ARG A 1 97 ? -9.150 4.439 -5.970 1.00 96.75 97 ARG A O 1
ATOM 751 N N . MET A 1 98 ? -7.106 4.086 -6.856 1.00 97.25 98 MET A N 1
ATOM 752 C CA . MET A 1 98 ? -7.559 3.107 -7.845 1.00 97.25 98 MET A CA 1
ATOM 753 C C . MET A 1 98 ? -8.138 1.864 -7.172 1.00 97.25 98 MET A C 1
ATOM 755 O O . MET A 1 98 ? -9.230 1.453 -7.535 1.00 97.25 98 MET A O 1
ATOM 759 N N . LEU A 1 99 ? -7.473 1.312 -6.150 1.00 97.31 99 LEU A N 1
ATOM 760 C CA . LEU A 1 99 ? -7.972 0.150 -5.406 1.00 97.31 99 LEU A CA 1
ATOM 761 C C . LEU A 1 99 ? -9.358 0.406 -4.791 1.00 97.31 99 LEU A C 1
ATOM 763 O O . LEU A 1 99 ? -10.233 -0.452 -4.894 1.00 97.31 99 LEU A O 1
ATOM 767 N N . CYS A 1 100 ? -9.585 1.591 -4.214 1.00 96.19 100 CYS A N 1
ATOM 768 C CA . CYS A 1 100 ? -10.875 1.966 -3.632 1.00 96.19 100 CYS A CA 1
ATOM 769 C C . CYS A 1 100 ? -12.031 1.955 -4.646 1.00 96.19 100 CYS A C 1
ATOM 771 O O . CYS A 1 100 ? -13.163 1.715 -4.244 1.00 96.19 100 CYS A O 1
ATOM 773 N N . GLN A 1 101 ? -11.773 2.149 -5.945 1.00 95.75 101 GLN A N 1
ATOM 774 C CA . GLN A 1 101 ? -12.817 2.090 -6.983 1.00 95.75 101 GLN A CA 1
ATOM 775 C C . GLN A 1 101 ? -13.378 0.675 -7.193 1.00 95.75 101 GLN A C 1
ATOM 777 O O . GLN A 1 101 ? -14.464 0.524 -7.746 1.00 95.75 101 GLN A O 1
ATOM 782 N N . PHE A 1 102 ? -12.659 -0.364 -6.757 1.00 95.75 102 PHE A N 1
ATOM 783 C CA . PHE A 1 102 ? -13.092 -1.762 -6.863 1.00 95.75 102 PHE A CA 1
ATOM 784 C C . PHE A 1 102 ? -13.787 -2.272 -5.594 1.00 95.75 102 PHE A C 1
ATOM 786 O O . PHE A 1 102 ? -14.281 -3.406 -5.575 1.00 95.75 102 PHE A O 1
ATOM 793 N N . LEU A 1 103 ? -13.805 -1.469 -4.527 1.00 94.00 103 LEU A N 1
ATOM 794 C CA . LEU A 1 103 ? -14.456 -1.806 -3.267 1.00 94.00 103 LEU A CA 1
ATOM 795 C C . LEU A 1 103 ? -15.950 -1.447 -3.311 1.00 94.00 103 LEU A C 1
ATOM 797 O O . LEU A 1 103 ? -16.330 -0.506 -4.007 1.00 94.00 103 LEU A O 1
ATOM 801 N N . PRO A 1 104 ? -16.810 -2.170 -2.568 1.00 90.12 104 PRO A N 1
ATOM 802 C CA . PRO A 1 104 ? -18.196 -1.756 -2.389 1.00 90.12 104 PRO A CA 1
ATOM 803 C C . PRO A 1 104 ? -18.281 -0.366 -1.750 1.00 90.12 104 PRO A C 1
ATOM 805 O O . PRO A 1 104 ? -17.436 0.014 -0.934 1.00 90.12 104 PRO A O 1
ATOM 808 N N . GLU A 1 10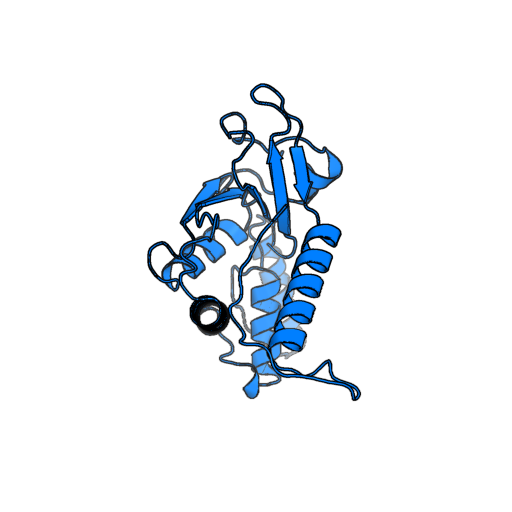5 ? -19.334 0.374 -2.088 1.00 83.44 105 GLU A N 1
ATOM 809 C CA . GLU A 1 105 ? -19.606 1.678 -1.488 1.00 83.44 105 GLU A CA 1
ATOM 810 C C . GLU A 1 105 ? -19.703 1.543 0.044 1.00 83.44 105 GLU A C 1
ATOM 812 O O . GLU A 1 105 ? -20.316 0.609 0.559 1.00 83.44 105 GLU A O 1
ATOM 817 N N . ASN A 1 106 ? -19.055 2.449 0.782 1.00 84.69 106 ASN A N 1
ATOM 818 C CA . ASN A 1 106 ? -18.962 2.463 2.253 1.00 84.69 106 ASN A CA 1
ATOM 819 C C . ASN A 1 106 ? -18.162 1.327 2.916 1.00 84.69 106 ASN A C 1
ATOM 821 O O . ASN A 1 106 ? -18.034 1.319 4.141 1.00 84.69 106 ASN A O 1
ATOM 825 N N . ALA A 1 107 ? -17.566 0.408 2.152 1.00 88.62 107 ALA A N 1
ATOM 826 C CA . ALA A 1 107 ? -16.750 -0.665 2.719 1.00 88.62 107 ALA A CA 1
ATOM 827 C C . ALA A 1 107 ? -15.445 -0.153 3.359 1.00 88.62 107 ALA A C 1
ATOM 829 O O . ALA A 1 107 ? -14.993 -0.668 4.381 1.00 88.62 107 ALA A O 1
ATOM 830 N N . LEU A 1 108 ? -14.847 0.878 2.758 1.00 92.75 108 LEU A N 1
ATOM 831 C CA . LEU A 1 108 ? -13.672 1.582 3.264 1.00 92.75 108 LEU A CA 1
ATOM 832 C C . LEU A 1 108 ? -13.696 3.021 2.737 1.00 92.75 108 LEU A C 1
ATOM 834 O O . LEU A 1 108 ? -13.566 3.249 1.536 1.00 92.75 108 LEU A O 1
ATOM 838 N N . ILE A 1 109 ? -13.858 3.992 3.633 1.00 95.19 109 ILE A N 1
ATOM 839 C CA . ILE A 1 109 ? -13.951 5.412 3.280 1.00 95.19 109 ILE A CA 1
ATOM 840 C C . ILE A 1 109 ? -12.622 6.065 3.639 1.00 95.19 109 ILE A C 1
ATOM 842 O O . ILE A 1 109 ? -12.316 6.264 4.815 1.00 95.19 109 ILE A O 1
ATOM 846 N N . VAL A 1 110 ? -11.812 6.367 2.625 1.00 97.12 110 VAL A N 1
ATOM 847 C CA . VAL A 1 110 ? -10.453 6.885 2.818 1.00 97.12 110 VAL A CA 1
ATOM 848 C C . VAL A 1 110 ? -10.409 8.392 2.584 1.00 97.12 110 VAL A C 1
ATOM 850 O O . VAL A 1 110 ? -10.666 8.865 1.478 1.00 97.12 110 VAL A O 1
ATOM 853 N N . GLN A 1 111 ? -10.019 9.141 3.614 1.00 97.62 111 GLN A N 1
ATOM 854 C CA . GLN A 1 111 ? -9.571 10.522 3.488 1.00 97.62 111 GLN A CA 1
ATOM 855 C C . GLN A 1 111 ? -8.060 10.527 3.244 1.00 97.62 111 GLN A C 1
ATOM 857 O O . GLN A 1 111 ? -7.271 10.303 4.161 1.00 97.62 111 GLN A O 1
ATOM 862 N N . PHE A 1 112 ? -7.662 10.780 2.004 1.00 98.06 112 PHE A N 1
ATOM 863 C CA . PHE A 1 112 ? -6.258 10.849 1.610 1.00 98.06 112 PHE A CA 1
ATOM 864 C C . PHE A 1 112 ? -5.622 12.176 2.051 1.00 98.06 112 PHE A C 1
ATOM 866 O O . PHE A 1 112 ? -6.267 13.226 2.014 1.00 98.06 112 PHE A O 1
ATOM 873 N N . ARG A 1 113 ? -4.364 12.114 2.492 1.00 97.94 113 ARG A N 1
ATOM 874 C CA . ARG A 1 113 ? -3.509 13.247 2.869 1.00 97.94 113 ARG A CA 1
ATOM 875 C C . ARG A 1 113 ? -2.083 12.990 2.378 1.00 97.94 113 ARG A C 1
ATOM 877 O O . ARG A 1 113 ? -1.697 11.832 2.216 1.00 97.94 113 ARG A O 1
ATOM 884 N N . ASN A 1 114 ? -1.313 14.064 2.183 1.00 97.44 114 ASN A N 1
ATOM 885 C CA . ASN A 1 114 ? 0.072 14.020 1.690 1.00 97.44 114 ASN A CA 1
ATOM 886 C C . ASN A 1 114 ? 0.186 13.195 0.397 1.00 97.44 114 ASN A C 1
ATOM 888 O O . ASN A 1 114 ? 0.749 12.101 0.390 1.00 97.44 114 ASN A O 1
ATOM 892 N N . GLU A 1 115 ? -0.419 13.693 -0.683 1.00 95.94 115 GLU A N 1
ATOM 893 C CA . GLU A 1 115 ? -0.491 12.989 -1.971 1.00 95.94 115 GLU A CA 1
ATOM 894 C C . GLU A 1 115 ? 0.512 13.512 -3.005 1.00 95.94 115 GLU A C 1
ATOM 896 O O . GLU A 1 115 ? 1.096 12.710 -3.728 1.00 95.94 115 GLU A O 1
ATOM 901 N N . ASP A 1 116 ? 0.742 14.829 -3.037 1.00 89.50 116 ASP A N 1
ATOM 902 C CA . ASP A 1 116 ? 1.444 15.517 -4.133 1.00 89.50 116 ASP A CA 1
ATOM 903 C C . ASP A 1 116 ? 2.619 16.406 -3.658 1.00 89.50 116 ASP A C 1
ATOM 905 O O . ASP A 1 116 ? 3.075 17.291 -4.380 1.00 89.50 116 ASP A O 1
ATOM 909 N N . GLY A 1 117 ? 3.089 16.222 -2.420 1.00 92.94 117 GLY A N 1
ATOM 910 C CA . GLY A 1 117 ? 4.226 16.952 -1.843 1.00 92.94 117 GLY A CA 1
ATOM 911 C C . GLY A 1 117 ? 5.598 16.310 -2.100 1.00 92.94 117 GLY A C 1
ATOM 912 O O . GLY A 1 117 ? 5.767 15.433 -2.943 1.00 92.94 117 GLY A O 1
ATOM 913 N N . GLU A 1 118 ? 6.608 16.727 -1.335 1.00 94.75 118 GLU A N 1
ATOM 914 C CA . GLU A 1 118 ? 7.937 16.104 -1.373 1.00 94.75 118 GLU A CA 1
ATOM 915 C C . GLU A 1 118 ? 7.901 14.709 -0.713 1.00 94.75 118 GLU A C 1
ATOM 917 O O . GLU A 1 118 ? 7.382 14.537 0.396 1.00 94.75 118 GLU A O 1
ATOM 922 N N . LEU A 1 119 ? 8.451 13.702 -1.401 1.00 95.06 119 LEU A N 1
ATOM 923 C CA . LEU A 1 119 ? 8.431 12.298 -0.977 1.00 95.06 119 LEU A CA 1
ATOM 924 C C . LEU A 1 119 ? 9.007 12.123 0.440 1.00 95.06 119 LEU A C 1
ATOM 926 O O . LEU A 1 119 ? 10.171 12.434 0.686 1.00 95.06 119 LEU A O 1
ATOM 930 N N . ASN A 1 120 ? 8.206 11.568 1.357 1.00 93.81 120 ASN A N 1
ATOM 931 C CA . ASN A 1 120 ? 8.531 11.370 2.779 1.00 93.81 120 ASN A CA 1
ATOM 932 C C . ASN A 1 120 ? 8.895 12.656 3.561 1.00 93.81 120 ASN A C 1
ATOM 934 O O . ASN A 1 120 ? 9.501 12.584 4.637 1.00 93.81 120 ASN A O 1
ATOM 938 N N . HIS A 1 121 ? 8.542 13.849 3.070 1.00 96.62 121 HIS A N 1
ATOM 939 C CA . HIS A 1 121 ? 8.813 15.095 3.788 1.00 96.62 121 HIS A CA 1
ATOM 940 C C . HIS A 1 121 ? 7.846 15.272 4.961 1.00 96.62 121 HIS A C 1
ATOM 942 O O . HIS A 1 121 ? 6.664 15.536 4.764 1.00 96.62 121 HIS A O 1
ATOM 948 N N . LYS A 1 122 ? 8.345 15.121 6.196 1.00 97.19 122 LYS A N 1
ATOM 949 C CA . LYS A 1 122 ? 7.558 15.237 7.447 1.00 97.19 122 LYS A CA 1
ATOM 950 C C . LYS A 1 122 ? 6.287 14.369 7.486 1.00 97.19 122 LYS A C 1
ATOM 952 O O . LYS A 1 122 ? 5.336 14.669 8.205 1.00 97.19 122 LYS A O 1
ATOM 957 N N . CYS A 1 123 ? 6.275 13.288 6.720 1.00 97.81 123 CYS A N 1
ATOM 958 C CA . CYS A 1 123 ? 5.155 12.371 6.592 1.00 97.81 123 CYS A CA 1
ATOM 959 C C . CYS A 1 123 ? 5.660 10.954 6.296 1.00 97.81 123 CYS A C 1
ATOM 961 O O . CYS A 1 123 ? 6.857 10.729 6.101 1.00 97.81 123 CYS A O 1
ATOM 963 N N . GLY A 1 124 ? 4.741 9.998 6.295 1.00 98.00 124 GLY A N 1
ATOM 964 C CA . GLY A 1 124 ? 4.983 8.597 6.005 1.00 98.00 124 GLY A CA 1
ATOM 965 C C . GLY A 1 124 ? 5.280 7.734 7.230 1.00 98.00 124 GLY A C 1
ATOM 966 O O . GLY A 1 124 ? 5.538 8.217 8.338 1.00 98.00 124 GLY A O 1
ATOM 967 N N . ALA A 1 125 ? 5.239 6.418 7.021 1.00 97.56 125 ALA A N 1
ATOM 968 C CA . ALA A 1 125 ? 5.354 5.413 8.075 1.00 97.56 125 ALA A CA 1
ATOM 969 C C . ALA A 1 125 ? 6.644 5.577 8.897 1.00 97.56 125 ALA A C 1
ATOM 971 O O . ALA A 1 125 ? 6.592 5.593 10.129 1.00 97.56 125 ALA A O 1
ATOM 972 N N . ASP A 1 126 ? 7.787 5.780 8.237 1.00 97.00 126 ASP A N 1
ATOM 973 C CA . ASP A 1 126 ? 9.079 5.962 8.910 1.00 97.00 126 ASP A CA 1
ATOM 974 C C . ASP A 1 126 ? 9.103 7.229 9.776 1.00 97.00 126 ASP A C 1
ATOM 976 O O . ASP A 1 126 ? 9.566 7.190 10.920 1.00 97.00 126 ASP A O 1
ATOM 980 N N . TYR A 1 127 ? 8.549 8.341 9.279 1.00 97.69 127 TYR A N 1
ATOM 981 C CA . TYR A 1 127 ? 8.459 9.583 10.044 1.00 97.69 127 TYR A CA 1
ATOM 982 C C . TYR A 1 127 ? 7.640 9.377 11.320 1.00 97.69 127 TYR A C 1
ATOM 984 O O . TYR A 1 127 ? 8.126 9.661 12.417 1.00 97.69 127 TYR A O 1
ATOM 992 N N . VAL A 1 128 ? 6.434 8.815 11.195 1.00 96.94 128 VAL A N 1
ATOM 993 C CA . VAL A 1 128 ? 5.527 8.587 12.327 1.00 96.94 128 VAL A CA 1
ATOM 994 C C . VAL A 1 128 ? 6.122 7.582 13.323 1.00 96.94 128 VAL A C 1
ATOM 996 O O . VAL A 1 128 ? 6.056 7.806 14.533 1.00 96.94 128 VAL A O 1
ATOM 999 N N . LYS A 1 129 ? 6.783 6.517 12.849 1.00 96.75 129 LYS A N 1
ATOM 1000 C CA . LYS A 1 129 ? 7.441 5.516 13.706 1.00 96.75 129 LYS A CA 1
ATOM 1001 C C . LYS A 1 129 ? 8.596 6.093 14.514 1.00 96.75 129 LYS A C 1
ATOM 1003 O O . LYS A 1 129 ? 8.684 5.835 15.715 1.00 96.75 129 LYS A O 1
ATOM 1008 N N . ILE A 1 130 ? 9.492 6.825 13.853 1.00 96.31 130 ILE A N 1
ATOM 1009 C CA . ILE A 1 130 ? 10.736 7.320 14.453 1.00 96.31 130 ILE A CA 1
ATOM 1010 C C . ILE A 1 130 ? 10.455 8.536 15.335 1.00 96.31 130 ILE A C 1
ATOM 1012 O O . ILE A 1 130 ? 10.967 8.623 16.449 1.00 96.31 130 ILE A O 1
ATOM 1016 N N . ARG A 1 131 ? 9.644 9.483 14.849 1.00 96.69 131 ARG A N 1
ATOM 1017 C CA . ARG A 1 131 ? 9.365 10.740 15.558 1.00 96.69 131 ARG A CA 1
ATOM 1018 C C . ARG A 1 131 ? 8.257 10.607 16.597 1.00 96.69 131 ARG A C 1
ATOM 1020 O O . ARG A 1 131 ? 8.200 11.439 17.496 1.00 96.69 131 ARG A O 1
ATOM 1027 N N . GLN A 1 132 ? 7.387 9.600 16.477 1.00 95.88 132 GLN A N 1
ATOM 1028 C CA . GLN A 1 132 ? 6.194 9.424 17.320 1.00 95.88 132 GLN A CA 1
ATOM 1029 C C . GLN A 1 132 ? 5.322 10.687 17.400 1.00 95.88 132 GLN A C 1
ATOM 1031 O O . GLN A 1 132 ? 4.714 10.996 18.429 1.00 95.88 132 GLN A O 1
ATOM 1036 N N . THR A 1 133 ? 5.264 11.417 16.290 1.00 96.75 133 THR A N 1
ATOM 1037 C CA . THR A 1 133 ? 4.502 12.654 16.129 1.00 96.75 133 THR A CA 1
ATOM 1038 C C . THR A 1 133 ? 3.568 12.528 14.931 1.00 96.75 133 THR A C 1
ATOM 1040 O O . THR A 1 133 ? 3.784 11.678 14.063 1.00 96.75 133 THR A O 1
ATOM 1043 N N . LEU A 1 134 ? 2.513 13.336 14.905 1.00 97.38 134 LEU A N 1
ATOM 1044 C CA . LEU A 1 134 ? 1.580 13.394 13.790 1.00 97.38 134 LEU A CA 1
ATOM 1045 C 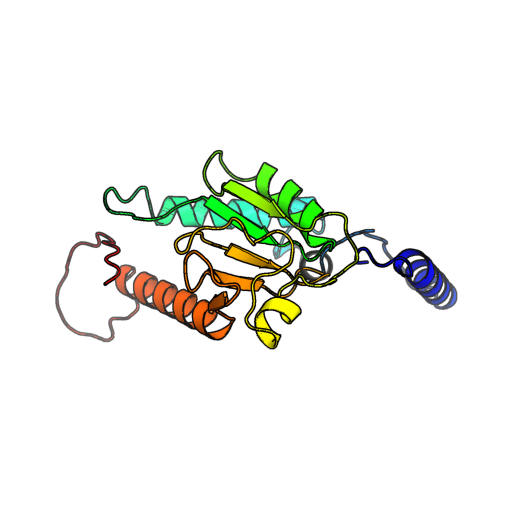C . LEU A 1 134 ? 2.322 13.846 12.520 1.00 97.38 134 LEU A C 1
ATOM 1047 O O . LEU A 1 134 ? 3.147 14.760 12.596 1.00 97.38 134 LEU A O 1
ATOM 1051 N N . PRO A 1 135 ? 2.048 13.223 11.363 1.00 97.50 135 PRO A N 1
ATOM 1052 C CA . PRO A 1 135 ? 2.611 13.682 10.103 1.00 97.50 135 PRO A CA 1
ATOM 1053 C C . PRO A 1 135 ? 2.042 15.057 9.725 1.00 97.50 135 PRO A C 1
ATOM 1055 O O . PRO A 1 135 ? 1.025 15.510 10.264 1.00 97.50 135 PRO A O 1
ATOM 1058 N N . GLU A 1 136 ? 2.701 15.739 8.791 1.00 96.44 136 GLU A N 1
ATOM 1059 C CA . GLU A 1 136 ? 2.198 17.003 8.254 1.00 96.44 136 GLU A CA 1
ATOM 1060 C C . GLU A 1 136 ? 0.764 16.838 7.728 1.00 96.44 136 GLU A C 1
ATOM 1062 O O . GLU A 1 136 ? 0.382 15.772 7.243 1.00 96.44 136 GLU A O 1
ATOM 1067 N N . ASN A 1 137 ? -0.044 17.892 7.871 1.00 95.62 137 ASN A N 1
ATOM 1068 C CA . ASN A 1 137 ? -1.470 17.907 7.549 1.00 95.62 137 ASN A CA 1
ATOM 1069 C C . ASN A 1 137 ? -2.353 17.011 8.433 1.00 95.62 137 ASN A C 1
ATOM 1071 O O . ASN A 1 137 ? -3.447 16.680 8.002 1.00 95.62 137 ASN A O 1
ATOM 1075 N N . PHE A 1 138 ? -1.941 16.628 9.653 1.00 96.56 138 PHE A N 1
ATOM 1076 C CA . PHE A 1 138 ? -2.777 15.876 10.618 1.00 96.56 138 PHE A CA 1
ATOM 1077 C C . PHE A 1 138 ? -3.143 16.650 11.897 1.00 96.56 138 PHE A C 1
ATOM 1079 O O . PHE A 1 138 ? -3.687 16.073 12.836 1.00 96.56 138 PHE A O 1
ATOM 1086 N N . GLY A 1 139 ? -2.887 17.959 11.964 1.00 93.50 139 GLY A N 1
ATOM 1087 C CA . GLY A 1 139 ? -3.136 18.764 13.172 1.00 93.50 139 GLY A CA 1
ATOM 1088 C C . GLY A 1 139 ? -4.610 18.877 13.596 1.00 93.50 139 GLY A C 1
ATOM 1089 O O . GLY A 1 139 ? -4.891 19.165 14.760 1.00 93.50 139 GLY A O 1
ATOM 1090 N N . ASP A 1 140 ? -5.542 18.626 12.679 1.00 94.00 140 ASP A N 1
ATOM 1091 C CA . ASP A 1 140 ? -6.999 18.693 12.844 1.00 94.00 140 ASP A CA 1
ATOM 1092 C C . ASP A 1 140 ? -7.648 17.357 13.245 1.00 94.00 140 ASP A C 1
ATOM 1094 O O . ASP A 1 140 ? -8.840 17.333 13.545 1.00 94.00 140 ASP A O 1
ATOM 1098 N N . VAL A 1 141 ? -6.905 16.241 13.261 1.00 94.50 141 VAL A N 1
ATOM 1099 C CA . VAL A 1 141 ? -7.513 14.930 13.544 1.00 94.50 141 VAL A CA 1
ATOM 1100 C C . VAL A 1 141 ? -7.918 14.791 15.013 1.00 94.50 141 VAL A C 1
ATOM 1102 O O . VAL A 1 141 ? -7.210 15.240 15.923 1.00 94.50 141 VAL A O 1
ATOM 1105 N N . ASP A 1 142 ? -9.050 14.128 15.246 1.00 93.25 142 ASP A N 1
ATOM 1106 C CA . ASP A 1 142 ? -9.530 13.797 16.589 1.00 93.25 142 ASP A CA 1
ATOM 1107 C C . ASP A 1 142 ? -8.721 12.651 17.226 1.00 93.25 142 ASP A C 1
ATOM 1109 O O . ASP A 1 142 ? -8.074 11.846 16.552 1.00 93.25 142 ASP A O 1
ATOM 1113 N N . THR A 1 143 ? -8.788 12.543 18.552 1.00 93.94 143 THR A N 1
ATOM 1114 C CA . THR A 1 143 ? -8.150 11.465 19.326 1.00 93.94 143 THR A CA 1
ATOM 1115 C C . THR A 1 143 ? -8.689 10.067 19.031 1.00 93.94 143 THR A C 1
ATOM 1117 O O . THR A 1 143 ? -7.952 9.095 19.219 1.00 93.94 143 THR A O 1
ATOM 1120 N N . ASN A 1 144 ? -9.919 9.949 18.522 1.00 90.69 144 ASN A N 1
ATOM 1121 C CA . ASN A 1 144 ? -10.523 8.672 18.132 1.00 90.69 144 ASN A CA 1
ATOM 1122 C C . ASN A 1 144 ? -10.417 8.378 16.629 1.00 90.69 144 ASN A C 1
ATOM 1124 O O . ASN A 1 144 ? -10.873 7.325 16.178 1.00 90.69 144 ASN A O 1
ATOM 1128 N N . ALA A 1 145 ? -9.836 9.286 15.837 1.00 93.94 145 ALA A N 1
ATOM 1129 C CA . ALA A 1 145 ? -9.686 9.078 14.405 1.00 93.94 145 ALA A CA 1
ATOM 1130 C C . ALA A 1 145 ? -8.748 7.893 14.119 1.00 93.94 145 ALA A C 1
ATOM 1132 O O . ALA A 1 145 ? -7.656 7.782 14.683 1.00 93.94 145 ALA A O 1
ATOM 1133 N N . LYS A 1 146 ? -9.178 7.006 13.213 1.00 95.44 146 LYS A N 1
ATOM 1134 C CA . LYS A 1 146 ? -8.354 5.909 12.702 1.00 95.44 146 LYS A CA 1
ATOM 1135 C C . LYS A 1 146 ? -7.452 6.466 11.606 1.00 95.44 146 LYS A C 1
ATOM 1137 O O . LYS A 1 146 ? -7.938 6.782 10.518 1.00 95.44 146 LYS A O 1
ATOM 1142 N N . CYS A 1 147 ? -6.160 6.568 11.897 1.00 97.81 147 CYS A N 1
ATOM 1143 C CA . CYS A 1 147 ? -5.164 7.063 10.957 1.00 97.81 147 CYS A CA 1
ATOM 1144 C C . CYS A 1 147 ? -4.186 5.954 10.569 1.00 97.81 147 CYS A C 1
ATOM 1146 O O . CYS A 1 147 ? -3.883 5.068 11.374 1.00 97.81 147 CYS A O 1
ATOM 1148 N N . ALA A 1 148 ? -3.672 6.024 9.347 1.00 98.38 148 ALA A N 1
ATOM 1149 C CA . ALA A 1 148 ? -2.577 5.184 8.892 1.00 98.38 148 ALA A CA 1
ATOM 1150 C C . ALA A 1 148 ? -1.606 5.965 8.002 1.00 98.38 148 ALA A C 1
ATOM 1152 O O . ALA A 1 148 ? -2.008 6.936 7.366 1.00 98.38 148 ALA A O 1
ATOM 1153 N N . SER A 1 149 ? -0.354 5.518 7.944 1.00 98.56 149 SER A N 1
ATOM 1154 C CA . SER A 1 149 ? 0.667 6.033 7.028 1.00 98.56 149 SER A CA 1
ATOM 1155 C C . SER A 1 149 ? 1.268 4.902 6.205 1.00 98.56 149 SER A C 1
ATOM 1157 O O . SER A 1 149 ? 1.643 3.865 6.764 1.00 98.56 149 SER A O 1
ATOM 1159 N N . PHE A 1 150 ? 1.398 5.137 4.902 1.00 98.56 150 PHE A N 1
ATOM 1160 C CA . PHE A 1 150 ? 2.307 4.391 4.033 1.00 98.56 150 PHE A CA 1
ATOM 1161 C C . PHE A 1 150 ? 3.716 4.977 4.082 1.00 98.56 150 PHE A C 1
ATOM 1163 O O . PHE A 1 150 ? 3.912 6.094 4.553 1.00 98.56 150 PHE A O 1
ATOM 1170 N N . ASP A 1 151 ? 4.709 4.238 3.609 1.00 97.69 151 ASP A N 1
ATOM 1171 C CA . ASP A 1 151 ? 5.965 4.811 3.131 1.00 97.69 151 ASP A CA 1
ATOM 1172 C C . ASP A 1 151 ? 5.930 5.069 1.614 1.00 97.69 151 ASP A C 1
ATOM 1174 O O . ASP A 1 151 ? 4.915 4.852 0.947 1.00 97.69 151 ASP A O 1
ATOM 1178 N N . GLY A 1 152 ? 7.025 5.605 1.067 1.00 96.44 152 GLY A N 1
ATOM 1179 C CA . GLY A 1 152 ? 7.065 6.145 -0.295 1.00 96.44 152 GLY A CA 1
ATOM 1180 C C . GLY A 1 152 ? 6.672 5.165 -1.411 1.00 96.44 152 GLY A C 1
ATOM 1181 O O . GLY A 1 152 ? 6.025 5.570 -2.380 1.00 96.44 152 GLY A O 1
ATOM 1182 N N . ASP A 1 153 ? 7.025 3.886 -1.284 1.00 97.56 153 ASP A N 1
ATOM 1183 C CA . ASP A 1 153 ? 6.699 2.811 -2.230 1.00 97.56 153 ASP A CA 1
ATOM 1184 C C . ASP A 1 153 ? 5.575 1.877 -1.748 1.00 97.56 153 ASP A C 1
ATOM 1186 O O . ASP A 1 153 ? 5.210 0.936 -2.465 1.00 97.56 153 ASP A O 1
ATOM 1190 N N . ALA A 1 154 ? 4.964 2.209 -0.605 1.00 97.75 154 ALA A N 1
ATOM 1191 C CA . ALA A 1 154 ? 3.815 1.552 0.010 1.00 97.75 154 ALA A CA 1
ATOM 1192 C C . ALA A 1 154 ? 4.026 0.058 0.311 1.00 97.75 154 ALA A C 1
ATOM 1194 O O . ALA A 1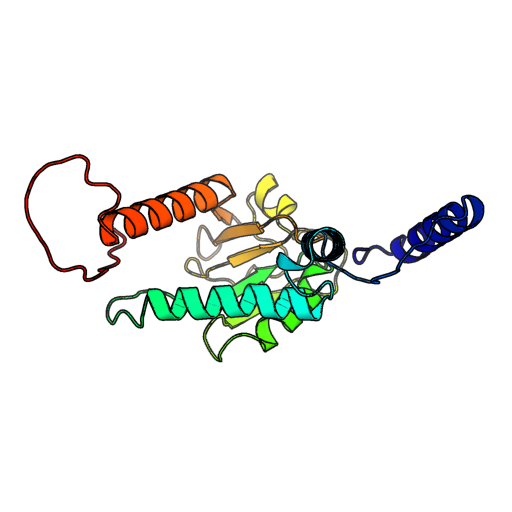 154 ? 3.130 -0.759 0.068 1.00 97.75 154 ALA A O 1
ATOM 1195 N N . ASP A 1 155 ? 5.198 -0.301 0.840 1.00 97.50 155 ASP A N 1
ATOM 1196 C CA . ASP A 1 155 ? 5.475 -1.636 1.381 1.00 97.50 155 ASP A CA 1
ATOM 1197 C C . ASP A 1 155 ? 5.430 -1.685 2.924 1.00 97.50 155 ASP A C 1
ATOM 1199 O O . ASP A 1 155 ? 5.325 -2.773 3.504 1.00 97.50 155 ASP A O 1
ATOM 1203 N N . ARG A 1 156 ? 5.362 -0.521 3.590 1.00 97.50 156 ARG A N 1
ATOM 1204 C CA . ARG A 1 156 ? 5.112 -0.387 5.035 1.00 97.50 156 ARG A CA 1
ATOM 1205 C C . ARG A 1 156 ? 3.774 0.272 5.323 1.00 97.50 156 ARG A C 1
ATOM 1207 O O . ARG A 1 156 ? 3.349 1.214 4.662 1.00 97.50 156 ARG A O 1
ATOM 1214 N N . LEU A 1 157 ? 3.137 -0.199 6.392 1.00 97.94 157 LEU A N 1
ATOM 1215 C CA . LEU A 1 157 ? 1.900 0.355 6.931 1.00 97.94 157 LEU A CA 1
ATOM 1216 C C . LEU A 1 157 ? 2.022 0.495 8.444 1.00 97.94 157 LEU A C 1
ATOM 1218 O O . LEU A 1 157 ? 2.349 -0.467 9.140 1.00 97.94 157 LEU A O 1
ATOM 1222 N N . ILE A 1 158 ? 1.705 1.680 8.958 1.00 97.50 158 ILE A N 1
ATOM 1223 C CA . ILE A 1 158 ? 1.597 1.931 10.396 1.00 97.50 158 ILE A CA 1
ATOM 1224 C C . ILE A 1 158 ? 0.264 2.591 10.680 1.00 97.50 158 ILE A C 1
ATOM 1226 O O . ILE A 1 158 ? -0.085 3.579 10.041 1.00 97.50 158 ILE A O 1
ATOM 1230 N N . TYR A 1 159 ? -0.456 2.066 11.667 1.00 98.19 159 TYR A N 1
ATOM 1231 C CA . TYR A 1 159 ? -1.630 2.728 12.213 1.00 98.19 159 TYR A CA 1
ATOM 1232 C C . TYR A 1 159 ? -1.230 3.625 13.377 1.00 98.19 159 TYR A C 1
ATOM 1234 O O . TYR A 1 159 ? -0.278 3.351 14.111 1.00 98.19 159 TYR A O 1
ATOM 1242 N N . PHE A 1 160 ? -1.978 4.699 13.577 1.00 97.44 160 PHE A N 1
ATOM 1243 C CA . PHE A 1 160 ? -1.797 5.572 14.724 1.00 97.44 160 PHE A CA 1
ATOM 1244 C C . PHE A 1 160 ? -3.088 6.312 15.060 1.00 97.44 160 PHE A C 1
ATOM 1246 O O . PHE A 1 160 ? -4.044 6.346 14.285 1.00 97.44 160 PHE A O 1
ATOM 1253 N N . ARG A 1 161 ? -3.099 6.921 16.242 1.00 96.06 161 ARG A N 1
ATOM 1254 C CA . ARG A 1 161 ? -4.109 7.893 16.662 1.00 96.06 161 ARG A CA 1
ATOM 1255 C C . ARG A 1 161 ? -3.443 9.057 17.372 1.00 96.06 161 ARG A C 1
ATOM 1257 O O . ARG A 1 161 ? -2.331 8.925 17.893 1.00 96.06 161 ARG A O 1
ATOM 1264 N N . ARG A 1 162 ? -4.138 10.183 17.457 1.00 96.50 162 ARG A N 1
ATOM 1265 C CA . ARG A 1 162 ? -3.681 11.314 18.261 1.00 96.50 162 ARG A CA 1
ATOM 1266 C C . ARG A 1 162 ? -3.749 10.973 19.754 1.00 96.50 162 ARG A C 1
ATOM 1268 O O . ARG A 1 162 ? -4.706 10.358 20.223 1.00 96.50 162 ARG A O 1
ATOM 1275 N N . ALA A 1 163 ? -2.715 11.350 20.508 1.00 94.69 163 ALA A N 1
ATOM 1276 C CA . ALA A 1 163 ? -2.646 11.063 21.941 1.00 94.69 163 ALA A CA 1
ATOM 1277 C C . ALA A 1 163 ? -3.596 11.940 22.773 1.00 94.69 163 ALA A C 1
ATOM 1279 O O . ALA A 1 163 ? -4.225 11.440 23.702 1.00 94.69 163 ALA A O 1
ATOM 1280 N N . THR A 1 164 ? -3.683 13.235 22.455 1.00 93.62 164 THR A N 1
ATOM 1281 C CA . THR A 1 164 ? -4.490 14.239 23.169 1.00 93.62 164 THR A CA 1
ATOM 1282 C C . THR A 1 164 ? -5.046 15.271 22.187 1.00 93.62 164 THR A C 1
ATOM 1284 O O . THR A 1 164 ? -4.398 15.553 21.183 1.00 93.62 164 THR A O 1
ATOM 1287 N N . ASN A 1 165 ? -6.205 15.875 22.480 1.00 88.44 165 ASN A N 1
ATOM 1288 C CA . ASN A 1 165 ? -6.917 16.774 21.550 1.00 88.44 165 ASN A CA 1
ATOM 1289 C C . ASN A 1 165 ? -6.058 17.918 20.982 1.00 88.44 165 ASN A C 1
ATOM 1291 O O . ASN A 1 165 ? -6.241 18.293 19.833 1.00 88.44 165 ASN A O 1
ATOM 1295 N N . ASN A 1 166 ? -5.099 18.434 21.757 1.00 84.69 166 ASN A N 1
ATOM 1296 C CA . ASN A 1 166 ? -4.252 19.566 21.357 1.00 84.69 166 ASN A CA 1
ATOM 1297 C C . ASN A 1 166 ? -2.767 19.188 21.201 1.00 84.69 166 ASN A C 1
ATOM 1299 O O . ASN A 1 166 ? -1.926 20.065 21.037 1.00 84.69 166 ASN A O 1
ATOM 1303 N N . GLY A 1 167 ? -2.416 17.902 21.309 1.00 89.56 167 GLY A N 1
ATOM 1304 C CA . GLY A 1 167 ? -1.030 17.437 21.221 1.00 89.56 167 GLY A CA 1
ATOM 1305 C C . GLY A 1 167 ? -0.646 16.981 19.817 1.00 89.56 167 GLY A C 1
ATOM 1306 O O . GLY A 1 167 ? -1.498 16.563 19.038 1.00 89.56 167 GLY A O 1
ATOM 1307 N N . GLU A 1 168 ? 0.647 17.001 19.510 1.00 92.50 168 GLU A N 1
ATOM 1308 C CA . GLU A 1 168 ? 1.197 16.451 18.258 1.00 92.50 168 GLU A CA 1
ATOM 1309 C C . GLU A 1 168 ? 1.653 14.997 18.409 1.00 92.50 168 GLU A C 1
ATOM 1311 O O . GLU A 1 168 ? 2.002 14.340 17.439 1.00 92.50 168 GLU A O 1
ATOM 1316 N N . LYS A 1 169 ? 1.634 14.451 19.628 1.00 96.19 169 LYS A N 1
ATOM 1317 C CA . LYS A 1 169 ? 2.081 13.081 19.879 1.00 96.19 169 LYS A CA 1
ATOM 1318 C C . LYS A 1 169 ? 1.143 12.062 19.224 1.00 96.19 169 LYS A C 1
ATOM 1320 O O . LYS A 1 169 ? -0.067 12.068 19.473 1.00 96.19 169 LYS A O 1
ATOM 1325 N N . ALA A 1 170 ? 1.729 11.132 18.476 1.00 96.31 170 ALA A N 1
ATOM 1326 C CA . ALA A 1 170 ? 1.039 9.983 17.906 1.00 96.31 170 ALA A CA 1
ATOM 1327 C C . ALA A 1 170 ? 1.185 8.756 18.823 1.00 96.31 170 ALA A C 1
ATOM 1329 O O . ALA A 1 170 ? 2.272 8.444 19.312 1.00 96.31 170 ALA A O 1
ATOM 1330 N N . VAL A 1 171 ? 0.084 8.042 19.059 1.00 96.31 171 VAL A N 1
ATOM 1331 C CA . VAL A 1 171 ? 0.092 6.715 19.690 1.00 96.31 171 VAL A CA 1
ATOM 1332 C C . VAL A 1 171 ? 0.092 5.676 18.582 1.00 96.31 171 VAL A C 1
ATOM 1334 O O . VAL A 1 171 ? -0.862 5.602 17.808 1.00 96.31 171 VAL A O 1
ATOM 1337 N N . LEU A 1 172 ? 1.165 4.893 18.511 1.00 96.44 172 LEU A N 1
ATOM 1338 C CA . LEU A 1 172 ? 1.399 3.953 17.422 1.00 96.44 172 LEU A CA 1
ATOM 1339 C C . LEU A 1 172 ? 0.684 2.618 17.637 1.00 96.44 172 LEU A C 1
ATOM 1341 O O . LEU A 1 172 ? 0.652 2.069 18.740 1.00 96.44 172 LEU A O 1
ATOM 1345 N N . LEU A 1 173 ? 0.186 2.078 16.533 1.00 95.44 173 LEU A N 1
ATOM 1346 C CA . LEU A 1 173 ? -0.181 0.686 16.339 1.00 95.44 173 LEU A CA 1
ATOM 1347 C C . LEU A 1 173 ? 0.691 0.171 15.187 1.00 95.44 173 LEU A C 1
ATOM 1349 O O . LEU A 1 173 ? 0.314 0.211 14.016 1.00 95.44 173 LEU A O 1
ATOM 1353 N N . ASP A 1 174 ? 1.913 -0.213 15.537 1.00 93.00 174 ASP A N 1
ATOM 1354 C CA . ASP A 1 174 ? 2.943 -0.638 14.596 1.00 93.00 174 ASP A CA 1
ATOM 1355 C C . ASP A 1 174 ? 2.788 -2.108 14.169 1.00 93.00 174 ASP A C 1
ATOM 1357 O O . ASP A 1 174 ? 1.790 -2.770 14.471 1.00 93.00 174 ASP A O 1
ATOM 1361 N N . GLY A 1 175 ? 3.779 -2.615 13.429 1.00 93.69 175 GLY A N 1
ATOM 1362 C CA . GLY A 1 175 ? 3.756 -3.957 12.846 1.00 93.69 175 GLY A CA 1
ATOM 1363 C C . GLY A 1 175 ? 3.471 -5.070 13.856 1.00 93.69 175 GLY A C 1
ATOM 1364 O O . GLY A 1 175 ? 2.713 -5.983 13.537 1.00 93.69 175 GLY A O 1
ATOM 1365 N N . ASP A 1 176 ? 3.970 -4.962 15.090 1.00 95.56 176 ASP A N 1
ATOM 1366 C CA . ASP A 1 176 ? 3.719 -5.960 16.135 1.00 95.56 176 ASP A CA 1
ATOM 1367 C C . ASP A 1 176 ? 2.237 -5.996 16.528 1.00 95.56 176 ASP A C 1
ATOM 1369 O O . ASP A 1 176 ? 1.641 -7.066 16.673 1.00 95.56 176 ASP A O 1
ATOM 1373 N N . LYS A 1 177 ? 1.597 -4.825 16.652 1.00 95.50 177 LYS A N 1
ATOM 1374 C CA . LYS A 1 177 ? 0.158 -4.733 16.943 1.00 95.50 177 LYS A CA 1
ATOM 1375 C C . LYS A 1 177 ? -0.684 -5.291 15.801 1.00 95.50 177 LYS A C 1
ATOM 1377 O O . LYS A 1 177 ? -1.661 -5.992 16.068 1.00 95.50 177 LYS A O 1
ATOM 1382 N N . ILE A 1 178 ? -0.296 -5.028 14.552 1.00 96.38 178 ILE A N 1
ATOM 1383 C CA . ILE A 1 178 ? -0.962 -5.583 13.365 1.00 96.38 178 ILE A CA 1
ATOM 1384 C C . ILE A 1 178 ? -0.809 -7.112 13.339 1.00 96.38 178 ILE A C 1
ATOM 1386 O O . ILE A 1 178 ? -1.795 -7.825 13.154 1.00 96.38 178 ILE A O 1
ATOM 1390 N N . ALA A 1 179 ? 0.395 -7.630 13.594 1.00 97.31 179 ALA A N 1
ATOM 1391 C CA . ALA A 1 179 ? 0.667 -9.064 13.616 1.00 97.31 179 ALA A CA 1
ATOM 1392 C C . ALA A 1 179 ? -0.152 -9.787 14.696 1.00 97.31 179 ALA A C 1
ATOM 1394 O O . ALA A 1 179 ? -0.792 -10.801 14.413 1.00 97.31 179 ALA A O 1
ATOM 1395 N N . VAL A 1 180 ? -0.197 -9.242 15.917 1.00 97.75 180 VAL A N 1
ATOM 1396 C CA . VAL A 1 180 ? -1.002 -9.802 17.015 1.00 97.75 180 VAL A CA 1
ATOM 1397 C C . VAL A 1 180 ? -2.495 -9.764 16.687 1.00 97.75 180 VAL A C 1
ATOM 1399 O O . VAL A 1 180 ? -3.199 -10.733 16.969 1.00 97.75 180 VAL A O 1
ATOM 1402 N N . LEU A 1 181 ? -2.984 -8.686 16.066 1.00 95.44 181 LEU A N 1
ATOM 1403 C CA . LEU A 1 181 ? -4.381 -8.578 15.643 1.00 95.44 181 LEU A CA 1
ATOM 1404 C C . LEU A 1 181 ? -4.749 -9.664 14.621 1.00 95.44 181 LEU A C 1
ATOM 1406 O O . LEU A 1 181 ? -5.754 -10.351 14.799 1.00 95.44 181 LEU A O 1
ATOM 1410 N N . ILE A 1 182 ? -3.916 -9.865 13.595 1.00 95.56 182 ILE A N 1
ATOM 1411 C CA . ILE A 1 182 ? -4.121 -10.913 12.584 1.00 95.56 182 ILE A CA 1
ATOM 1412 C C . ILE A 1 182 ? -4.064 -12.302 13.232 1.00 95.56 182 ILE A C 1
ATOM 1414 O O . ILE A 1 182 ? -4.940 -13.131 12.990 1.00 95.56 182 ILE A O 1
ATOM 1418 N N . ALA A 1 183 ? -3.075 -12.561 14.091 1.00 96.75 183 ALA A N 1
ATOM 1419 C CA . ALA A 1 183 ? -2.940 -13.843 14.780 1.00 96.75 183 ALA A CA 1
ATOM 1420 C C . ALA A 1 183 ? -4.157 -14.152 15.667 1.00 96.75 183 ALA A C 1
ATOM 1422 O O . ALA A 1 183 ? -4.654 -15.281 15.671 1.00 96.75 183 ALA A O 1
ATOM 1423 N N . LYS A 1 184 ? -4.671 -13.144 16.385 1.00 95.12 184 LYS A N 1
ATOM 1424 C CA . LYS A 1 184 ? -5.897 -13.258 17.182 1.00 95.12 184 LYS A CA 1
ATOM 1425 C C . LYS A 1 184 ? -7.100 -13.592 16.296 1.00 95.12 184 LYS A C 1
ATOM 1427 O O . LYS A 1 184 ? -7.794 -14.562 16.590 1.00 95.12 184 LYS A O 1
ATOM 1432 N N . TYR A 1 185 ? -7.283 -12.866 15.191 1.00 91.88 185 TYR A N 1
ATOM 1433 C CA . TYR A 1 185 ? -8.365 -13.115 14.233 1.00 91.88 185 TYR A CA 1
ATOM 1434 C C . TYR A 1 185 ? -8.327 -14.550 13.682 1.00 91.88 185 TYR A C 1
ATOM 1436 O O . TYR A 1 185 ? -9.329 -15.261 13.712 1.00 91.88 185 TYR A O 1
ATOM 1444 N N . VAL A 1 186 ? -7.156 -15.019 13.236 1.00 93.06 186 VAL A N 1
ATOM 1445 C CA . VAL A 1 186 ? -6.992 -16.385 12.710 1.00 93.06 186 VAL A CA 1
ATOM 1446 C C . VAL A 1 186 ? -7.294 -17.432 13.785 1.00 93.06 186 VAL A C 1
ATOM 1448 O O . VAL A 1 186 ? -7.996 -18.404 13.511 1.00 93.06 186 VAL A O 1
ATOM 1451 N N . LYS A 1 187 ? -6.820 -17.236 15.023 1.00 93.31 187 LYS A N 1
ATOM 1452 C CA . LYS A 1 187 ? -7.118 -18.141 16.145 1.00 93.31 187 LYS A CA 1
ATOM 1453 C C . LYS A 1 187 ? -8.622 -18.245 16.409 1.00 93.31 187 LYS A C 1
ATOM 1455 O O . LYS A 1 187 ? -9.130 -19.345 16.625 1.00 93.31 187 LYS A O 1
ATOM 1460 N N . GLU A 1 188 ? -9.327 -17.120 16.404 1.00 89.25 188 GLU A N 1
ATOM 1461 C CA . GLU A 1 188 ? -10.776 -17.073 16.616 1.00 89.25 188 GLU A CA 1
ATOM 1462 C C . GLU A 1 188 ? -11.533 -17.757 15.473 1.00 89.25 188 GLU A C 1
ATOM 1464 O O . GLU A 1 188 ? -12.413 -18.578 15.737 1.00 89.25 188 GLU A O 1
ATOM 1469 N N . ALA A 1 189 ? -11.126 -17.534 14.220 1.00 88.88 189 ALA A N 1
ATOM 1470 C CA . ALA A 1 189 ? -11.686 -18.231 13.065 1.00 88.88 189 ALA A CA 1
ATOM 1471 C C . ALA A 1 189 ? -11.487 -19.759 13.149 1.00 88.88 189 ALA A C 1
ATOM 1473 O O . ALA A 1 189 ? -12.426 -20.520 12.916 1.00 88.88 189 ALA A O 1
ATOM 1474 N N . LEU A 1 190 ? -10.298 -20.226 13.555 1.00 90.69 190 LEU A N 1
ATOM 1475 C CA . LEU A 1 190 ? -10.015 -21.656 13.754 1.00 90.69 190 LEU A CA 1
ATOM 1476 C C . LEU A 1 190 ? -10.861 -22.275 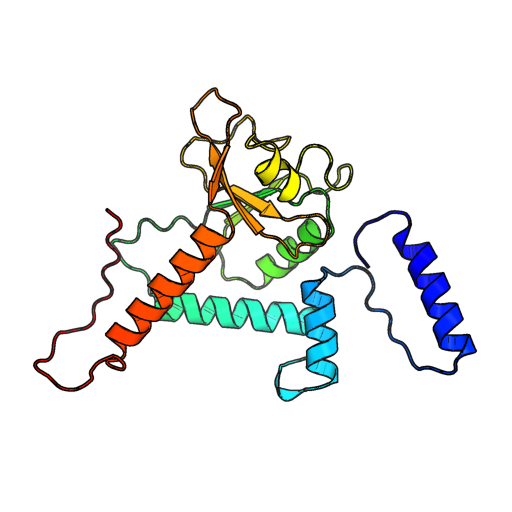14.874 1.00 90.69 190 LEU A C 1
ATOM 1478 O O . LEU A 1 190 ? -11.317 -23.414 14.748 1.00 90.69 190 LEU A O 1
ATOM 1482 N N . ASN A 1 191 ? -11.087 -21.534 15.963 1.00 89.31 191 ASN A N 1
ATOM 1483 C CA . ASN A 1 191 ? -11.977 -21.963 17.041 1.00 89.31 191 ASN A CA 1
ATOM 1484 C C . ASN A 1 191 ? -13.419 -22.110 16.543 1.00 89.31 191 ASN A C 1
ATOM 1486 O O . ASN A 1 191 ? -14.061 -23.117 16.835 1.00 89.31 191 ASN A O 1
ATOM 1490 N N . CYS A 1 192 ? -13.903 -21.141 15.763 1.00 84.56 192 CYS A N 1
ATOM 1491 C CA . CYS A 1 192 ? -15.242 -21.162 15.173 1.00 84.56 192 CYS A CA 1
ATOM 1492 C C . CYS A 1 192 ? -15.421 -22.324 14.187 1.00 84.56 192 CYS A C 1
ATOM 1494 O O . CYS A 1 192 ? -16.467 -22.968 14.175 1.00 84.56 192 CYS A O 1
ATOM 1496 N N . ALA A 1 193 ? -14.378 -22.648 13.420 1.00 87.69 193 ALA A N 1
ATOM 1497 C CA . ALA A 1 193 ? -14.356 -23.799 12.519 1.00 87.69 193 ALA A CA 1
ATOM 1498 C C . ALA A 1 193 ? -14.198 -25.154 13.244 1.00 87.69 193 ALA A C 1
ATOM 1500 O O . ALA A 1 193 ? -14.242 -26.201 12.603 1.00 87.69 193 ALA A O 1
ATOM 1501 N N . GLY A 1 194 ? -13.981 -25.162 14.566 1.00 87.19 194 GLY A N 1
ATOM 1502 C CA . GLY A 1 194 ? -13.807 -26.385 15.354 1.00 87.19 194 GLY A CA 1
ATOM 1503 C C . GLY A 1 194 ? -12.466 -27.102 15.147 1.00 87.19 194 GLY A C 1
ATOM 1504 O O . GLY A 1 194 ? -12.300 -28.222 15.624 1.00 87.19 194 GLY A O 1
ATOM 1505 N N . ILE A 1 195 ? -11.497 -26.466 14.481 1.00 82.44 195 ILE A N 1
ATOM 1506 C CA . ILE A 1 195 ? -10.214 -27.078 14.089 1.00 82.44 195 ILE A CA 1
ATOM 1507 C C . ILE A 1 195 ? -9.251 -27.205 15.286 1.00 82.44 195 ILE A C 1
ATOM 1509 O O . ILE A 1 195 ? -8.377 -28.066 15.295 1.00 82.44 195 ILE A O 1
ATOM 1513 N N . ASN A 1 196 ? -9.456 -26.424 16.352 1.00 61.25 196 ASN A N 1
ATOM 1514 C CA . ASN A 1 196 ? -8.643 -26.481 17.575 1.00 61.25 196 ASN A CA 1
ATOM 1515 C C . ASN A 1 196 ? -9.082 -27.555 18.592 1.00 61.25 196 ASN A C 1
ATOM 1517 O O . ASN A 1 196 ? -8.598 -27.558 19.723 1.00 61.25 196 ASN A O 1
ATOM 1521 N N . ARG A 1 197 ? -9.990 -28.473 18.232 1.00 55.62 197 ARG A N 1
ATOM 1522 C CA . ARG A 1 197 ? -10.403 -29.567 19.126 1.00 55.62 197 ARG A CA 1
ATOM 1523 C C . ARG A 1 197 ? -9.532 -30.807 18.929 1.00 55.62 197 ARG A C 1
ATOM 1525 O O . ARG A 1 197 ? -9.951 -31.776 18.303 1.00 55.62 197 ARG A O 1
ATOM 1532 N N . SER A 1 198 ? -8.365 -30.835 19.568 1.00 50.66 198 SER A N 1
ATOM 1533 C CA . SER A 1 198 ? -7.909 -32.095 20.159 1.00 50.66 198 SER A CA 1
ATOM 1534 C C . SER A 1 198 ? -8.936 -32.471 21.236 1.00 50.66 198 SER A C 1
ATOM 1536 O O . SER A 1 198 ? -9.180 -31.699 22.154 1.00 50.66 198 SER A O 1
ATOM 1538 N N . HIS A 1 199 ? -9.636 -33.590 21.025 1.00 47.16 199 HIS A N 1
ATOM 1539 C CA . HIS A 1 199 ? -10.616 -34.234 21.910 1.00 47.16 199 HIS A CA 1
ATOM 1540 C C . HIS A 1 199 ? -10.896 -33.552 23.266 1.00 47.16 199 HIS A C 1
ATOM 1542 O O . HIS A 1 199 ? -10.076 -33.658 24.166 1.00 47.16 199 HIS A O 1
ATOM 1548 N N . TYR A 1 200 ? -12.074 -32.933 23.424 1.00 38.66 200 TYR A N 1
ATOM 1549 C CA . TYR A 1 200 ? -13.036 -33.145 24.527 1.00 38.66 200 TYR A CA 1
ATOM 1550 C C . TYR A 1 200 ? -14.213 -32.150 24.403 1.00 38.66 200 TYR A C 1
ATOM 1552 O O . TYR A 1 200 ? -14.026 -30.940 24.406 1.00 38.66 200 TYR A O 1
ATOM 1560 N N . GLY A 1 201 ? -15.440 -32.678 24.328 1.00 42.31 201 GLY A N 1
ATOM 1561 C CA . GLY A 1 201 ? -16.622 -32.082 24.968 1.00 42.31 201 GLY A CA 1
ATOM 1562 C C . GLY A 1 201 ? -17.334 -30.869 24.343 1.00 42.31 201 GLY A C 1
ATOM 1563 O O . GLY A 1 201 ? -16.929 -29.725 24.493 1.00 42.31 201 GLY A O 1
ATOM 1564 N N . SER A 1 202 ? -18.546 -31.140 23.850 1.00 42.53 202 SER A N 1
ATOM 1565 C CA . SER A 1 202 ? -19.734 -30.264 23.799 1.00 42.53 202 SER A CA 1
ATOM 1566 C C . SER A 1 202 ? -19.790 -29.100 22.800 1.00 42.53 202 SER A C 1
ATOM 1568 O O . SER A 1 202 ? -18.894 -28.277 22.651 1.00 42.53 202 SER A O 1
ATOM 1570 N N . SER A 1 203 ? -20.894 -29.107 22.067 1.00 56.97 203 SER A N 1
ATOM 1571 C CA . SER A 1 203 ? -21.406 -28.163 21.079 1.00 56.97 203 SER A CA 1
ATOM 1572 C C . SER A 1 203 ? -21.824 -26.827 21.691 1.00 56.97 203 SER A C 1
ATOM 1574 O O . SER A 1 203 ? -22.589 -26.826 22.653 1.00 56.97 203 SER A O 1
ATOM 1576 N N . THR A 1 204 ? -21.447 -25.711 21.065 1.00 44.47 204 THR A N 1
ATOM 1577 C CA . THR A 1 204 ? -22.125 -24.420 21.251 1.00 44.47 204 THR A CA 1
ATOM 1578 C C . THR A 1 204 ? -22.141 -23.616 19.952 1.00 44.47 204 THR A C 1
ATOM 1580 O O . THR A 1 204 ? -21.166 -23.584 19.204 1.00 44.47 204 THR A O 1
ATOM 1583 N N . ASN A 1 205 ? -23.303 -23.010 19.691 1.00 44.78 205 ASN A N 1
ATOM 1584 C CA . ASN A 1 205 ? -23.626 -22.182 18.534 1.00 44.78 205 ASN A CA 1
ATOM 1585 C C . ASN A 1 205 ? -22.591 -21.075 18.307 1.00 44.78 205 ASN A C 1
ATOM 1587 O O . ASN A 1 205 ? -22.300 -20.285 19.205 1.00 44.78 205 ASN A O 1
ATOM 1591 N N . CYS A 1 206 ? -22.096 -20.997 17.074 1.00 43.44 206 CYS A N 1
ATOM 1592 C CA . CYS A 1 206 ? -21.189 -19.959 16.620 1.00 43.44 206 CYS A CA 1
ATOM 1593 C C . CYS A 1 206 ? -21.994 -18.703 16.248 1.00 43.44 206 CYS A C 1
ATOM 1595 O O . CYS A 1 206 ? -22.593 -18.625 15.179 1.00 43.44 206 CYS A O 1
ATOM 1597 N N . LEU A 1 207 ? -22.033 -17.730 17.156 1.00 42.88 207 LEU A N 1
ATOM 1598 C CA . LEU A 1 207 ? -22.356 -16.339 16.850 1.00 42.88 207 LEU A CA 1
ATOM 1599 C C . LEU A 1 207 ? -21.123 -15.527 17.243 1.00 42.88 207 LEU A C 1
ATOM 1601 O O . LEU A 1 207 ? -20.853 -15.351 18.430 1.00 42.88 207 LEU A O 1
ATOM 1605 N N . CYS A 1 208 ? -20.350 -15.088 16.249 1.00 42.53 208 CYS A N 1
ATOM 1606 C CA . CYS A 1 208 ? -19.191 -14.216 16.431 1.00 42.53 208 CYS A CA 1
ATOM 1607 C C . CYS A 1 208 ? -19.636 -12.871 17.029 1.00 42.53 208 CYS A C 1
ATOM 1609 O O . CYS A 1 208 ? -19.943 -11.921 16.312 1.00 42.53 208 CYS A O 1
ATOM 1611 N N . GLN A 1 209 ? -19.699 -12.792 18.358 1.00 39.88 209 GLN A N 1
ATOM 1612 C CA . GLN A 1 209 ? -19.883 -11.544 19.089 1.00 39.88 209 GLN A CA 1
ATOM 1613 C C . GLN A 1 209 ? -18.517 -10.940 19.395 1.00 39.88 209 GLN A C 1
ATOM 1615 O O . GLN A 1 209 ? -17.849 -11.300 20.361 1.00 39.88 209 GLN A O 1
ATOM 1620 N N . TRP A 1 210 ? -18.112 -9.998 18.549 1.00 43.91 210 TRP A N 1
ATOM 1621 C CA . TRP A 1 210 ? -16.951 -9.147 18.771 1.00 43.91 210 TRP A CA 1
ATOM 1622 C C . TRP A 1 210 ? -17.241 -8.183 19.931 1.00 43.91 210 TRP A C 1
ATOM 1624 O O . TRP A 1 210 ? -17.853 -7.136 19.732 1.00 43.91 210 TRP A O 1
ATOM 1634 N N . LYS A 1 211 ? -16.823 -8.534 21.152 1.00 28.75 211 LYS A N 1
ATOM 1635 C CA . LYS A 1 211 ? -16.666 -7.574 22.254 1.00 28.75 211 LYS A CA 1
ATOM 1636 C C . LYS A 1 211 ? -15.188 -7.216 22.372 1.00 28.75 211 LYS A C 1
ATOM 1638 O O . LYS A 1 211 ? -14.350 -8.089 22.589 1.00 28.75 211 LYS A O 1
ATOM 1643 N N . LEU A 1 212 ? -14.879 -5.943 22.167 1.00 35.28 212 LEU A N 1
ATOM 1644 C CA . LEU A 1 212 ? -13.605 -5.353 22.557 1.00 35.28 212 LEU A CA 1
ATOM 1645 C C . LEU A 1 212 ? -13.832 -4.724 23.934 1.00 35.28 212 LEU A C 1
ATOM 1647 O O . LEU A 1 212 ? -14.692 -3.851 24.051 1.00 35.28 212 LEU A O 1
ATOM 1651 N N . ASP A 1 213 ? -13.123 -5.235 24.940 1.00 34.12 213 ASP A N 1
ATOM 1652 C CA . ASP A 1 213 ? -12.994 -4.610 26.262 1.00 34.12 213 ASP A CA 1
ATOM 1653 C C . ASP A 1 213 ? -12.082 -3.373 26.193 1.00 34.12 213 ASP A C 1
ATOM 1655 O O . ASP A 1 213 ? -11.098 -3.406 25.408 1.00 34.12 213 ASP A O 1
#

pLDDT: mean 89.53, std 15.81, range [28.75, 98.62]

Organism: Parelaphostrongylus tenuis (NCBI:txid148309)

Sequence (213 aa):
MDSRESGPHLMEAARAGAELMGVRYENHGLLTTPQLHYIVRCKNDPSFGEATEMGYYAKITDAFKRLMELNGESKQSSYSPNLILDCANGVGAKKMRMLCQFLPENALIVQFRNEDGELNHKCGADYVKIRQTLPENFGDVDTNAKCASFDGDADRLIYFRRATNNGEKAVLLDGDKIAVLIAKYVKEALNCAGINRSHYGSSTNCLCQWKLD